Protein AF-0000000087148455 (afdb_homodimer)

pLDDT: mean 87.44, std 13.54, range [40.22, 98.81]

Solvent-accessible surface area (backbone atoms only — not comparable to full-atom values): 15274 Å² total; per-residue (Å²): 131,52,51,27,35,34,32,64,45,88,50,54,78,59,43,54,64,36,52,50,54,49,44,58,58,25,71,76,60,81,12,34,38,34,40,34,27,53,46,55,49,78,76,46,72,79,55,57,75,85,55,43,60,61,50,48,53,50,49,48,53,49,41,51,54,28,48,47,59,56,45,52,55,43,43,72,73,70,41,48,73,44,80,47,78,46,77,36,56,53,40,59,49,52,52,50,46,34,62,76,70,59,39,45,28,37,35,32,62,34,45,32,39,74,42,95,72,60,44,58,46,71,45,52,45,48,40,66,24,63,38,84,41,34,31,34,36,28,53,47,43,67,83,124,132,53,51,28,34,33,32,64,46,88,50,54,80,61,44,54,65,37,53,50,54,49,46,57,58,26,71,77,58,84,15,36,39,34,40,34,28,55,45,55,49,77,75,46,72,80,53,58,76,83,58,42,58,64,51,48,53,51,50,48,51,49,43,50,54,28,49,45,60,54,45,51,56,44,42,71,72,70,40,47,74,45,77,46,80,45,77,35,58,54,39,61,48,53,52,51,46,34,63,76,70,59,39,46,29,37,35,32,61,34,48,33,40,74,41,94,73,60,44,58,45,72,45,53,44,50,38,65,24,63,38,83,40,34,32,33,37,27,53,49,42,66,85,124

InterPro domains:
  IPR006015 Universal stress protein A family [PIRSF006276] (1-140)
  IPR006015 Universal stress protein A family [PR01438] (2-20)
  IPR006015 Universal stress protein A family [PR01438] (100-112)
  IPR006015 Universal stress protein A family [PR01438] (117-139)
  IPR006016 UspA [PF00582] (1-138)
  IPR014729 Rossmann-like alpha/beta/alpha sandwich fold [G3DSA:3.40.50.620] (1-138)

Structure (mmCIF, N/CA/C/O backbone):
data_AF-0000000087148455-model_v1
#
loop_
_entity.id
_entity.type
_entity.pdbx_description
1 polymer 'Universal stress protein'
#
loop_
_atom_site.group_PDB
_atom_site.id
_atom_site.type_symbol
_atom_site.label_atom_id
_atom_site.label_alt_id
_atom_site.label_comp_id
_atom_site.label_asym_id
_atom_site.label_entity_id
_atom_site.label_seq_id
_atom_site.pdbx_PDB_ins_code
_atom_site.Cartn_x
_atom_site.Cartn_y
_atom_site.Cartn_z
_atom_site.occupancy
_atom_site.B_iso_or_equiv
_atom_site.auth_seq_id
_atom_site.auth_comp_id
_atom_site.auth_asym_id
_atom_site.auth_atom_id
_atom_site.pdbx_PDB_model_num
ATOM 1 N N . MET A 1 1 ? -10.883 -4.035 10.102 1 89.94 1 MET A N 1
ATOM 2 C CA . MET A 1 1 ? -9.484 -3.729 10.367 1 89.94 1 MET A CA 1
ATOM 3 C C . MET A 1 1 ? -9.195 -2.248 10.133 1 89.94 1 MET A C 1
ATOM 5 O O . MET A 1 1 ? -8.57 -1.594 10.969 1 89.94 1 MET A O 1
ATOM 9 N N . TYR A 1 2 ? -9.672 -1.499 9.234 1 96.75 2 TYR A N 1
ATOM 10 C CA . TYR A 1 2 ? -9.352 -0.114 8.906 1 96.75 2 TYR A CA 1
ATOM 11 C C . TYR A 1 2 ? -10.414 0.834 9.453 1 96.75 2 TYR A C 1
ATOM 13 O O . TYR A 1 2 ? -11.438 1.064 8.805 1 96.75 2 TYR A O 1
ATOM 21 N N . GLU A 1 3 ? -10.102 1.422 10.625 1 97.75 3 GLU A N 1
ATOM 22 C CA . GLU A 1 3 ? -11.031 2.318 11.297 1 97.75 3 GLU A CA 1
ATOM 23 C C . GLU A 1 3 ? -10.586 3.773 11.18 1 97.75 3 GLU A C 1
ATOM 25 O O . GLU A 1 3 ? -11.406 4.688 11.234 1 97.75 3 GLU A O 1
ATOM 30 N N . ASP A 1 4 ? -9.352 3.939 11.133 1 98.62 4 ASP A N 1
ATOM 31 C CA . ASP A 1 4 ? -8.75 5.258 10.969 1 98.62 4 ASP A CA 1
ATOM 32 C C . ASP A 1 4 ? -7.762 5.273 9.805 1 98.62 4 ASP A C 1
ATOM 34 O O . ASP A 1 4 ? -6.641 4.785 9.93 1 98.62 4 ASP A O 1
ATOM 38 N N . VAL A 1 5 ? -8.148 5.883 8.703 1 98.75 5 VAL A N 1
ATOM 39 C CA . VAL A 1 5 ? -7.391 5.887 7.453 1 98.75 5 VAL A CA 1
ATOM 40 C C . VAL A 1 5 ? -6.75 7.254 7.242 1 98.75 5 VAL A C 1
ATOM 42 O O . VAL A 1 5 ? -7.434 8.281 7.297 1 98.75 5 VAL A O 1
ATOM 45 N N . LEU A 1 6 ? -5.492 7.273 7.02 1 98.81 6 LEU A N 1
ATOM 46 C CA . LEU A 1 6 ? -4.773 8.531 6.816 1 98.81 6 LEU A CA 1
ATOM 47 C C . LEU A 1 6 ? -4.488 8.758 5.34 1 98.81 6 LEU A C 1
ATOM 49 O O . LEU A 1 6 ? -3.99 7.867 4.652 1 98.81 6 LEU A O 1
ATOM 53 N N . VAL A 1 7 ? -4.793 9.914 4.902 1 98 7 VAL A N 1
ATOM 54 C CA . VAL A 1 7 ? -4.477 10.375 3.555 1 98 7 VAL A CA 1
ATOM 55 C C . VAL A 1 7 ? -3.619 11.633 3.625 1 98 7 VAL A C 1
ATOM 57 O O . VAL A 1 7 ? -4.148 12.742 3.75 1 98 7 VAL A O 1
ATOM 60 N N . PRO A 1 8 ? -2.293 11.461 3.557 1 96.94 8 PRO A N 1
ATOM 61 C CA . PRO A 1 8 ? -1.483 12.656 3.316 1 96.94 8 PRO A CA 1
ATOM 62 C C . PRO A 1 8 ? -1.72 13.266 1.934 1 96.94 8 PRO A C 1
ATOM 64 O O . PRO A 1 8 ? -1.824 12.531 0.946 1 96.94 8 PRO A O 1
ATOM 67 N N . THR A 1 9 ? -1.873 14.594 1.883 1 92.94 9 THR A N 1
ATOM 68 C CA . THR A 1 9 ? -2.195 15.234 0.614 1 92.94 9 THR A CA 1
ATOM 69 C C . THR A 1 9 ? -1.356 16.5 0.419 1 92.94 9 THR A C 1
ATOM 71 O O . THR A 1 9 ? -0.952 17.141 1.393 1 92.94 9 THR A O 1
ATOM 74 N N . ASP A 1 10 ? -1.058 16.75 -0.811 1 85.75 10 ASP A N 1
ATOM 75 C CA . ASP A 1 10 ? -0.439 18.031 -1.136 1 85.75 10 ASP A CA 1
ATOM 76 C C . ASP A 1 10 ? -1.453 18.984 -1.761 1 85.75 10 ASP A C 1
ATOM 78 O O . ASP A 1 10 ? -1.095 20.078 -2.197 1 85.75 10 ASP A O 1
ATOM 82 N N . GLY A 1 11 ? -2.729 18.516 -1.821 1 80.12 11 GLY A N 1
ATOM 83 C CA . GLY A 1 11 ? -3.801 19.359 -2.32 1 80.12 11 GLY A CA 1
ATOM 84 C C . GLY A 1 11 ? -3.891 19.391 -3.834 1 80.12 11 GLY A C 1
ATOM 85 O O . GLY A 1 11 ? -4.781 20.016 -4.398 1 80.12 11 GLY A O 1
ATOM 86 N N . SER A 1 12 ? -2.961 18.703 -4.57 1 82.25 12 SER A N 1
ATOM 87 C CA . SER A 1 12 ? -2.971 18.703 -6.027 1 82.25 12 SER A CA 1
ATOM 88 C C . SER A 1 12 ? -4.105 17.844 -6.578 1 82.25 12 SER A C 1
ATOM 90 O O . SER A 1 12 ? -4.648 17 -5.867 1 82.25 12 SER A O 1
ATOM 92 N N . GLU A 1 13 ? -4.496 18.078 -7.816 1 80.5 13 GLU A N 1
ATOM 93 C CA . GLU A 1 13 ? -5.539 17.328 -8.508 1 80.5 13 GLU A CA 1
ATOM 94 C C . GLU A 1 13 ? -5.133 15.867 -8.703 1 80.5 13 GLU A C 1
ATOM 96 O O . GLU A 1 13 ? -5.988 14.992 -8.875 1 80.5 13 GLU A O 1
ATOM 101 N N . SER A 1 14 ? -3.896 15.602 -8.672 1 85.12 14 SER A N 1
ATOM 102 C CA . SER A 1 14 ? -3.418 14.242 -8.867 1 85.12 14 SER A CA 1
ATOM 103 C C . SER A 1 14 ? -3.85 13.336 -7.715 1 85.12 14 SER A C 1
ATOM 105 O O . SER A 1 14 ? -3.777 12.109 -7.82 1 85.12 14 SER A O 1
ATOM 107 N N . MET A 1 15 ? -4.441 13.977 -6.719 1 89.56 15 MET A N 1
ATOM 108 C CA . MET A 1 15 ? -4.773 13.227 -5.512 1 89.56 15 MET A CA 1
ATOM 109 C C . MET A 1 15 ? -6.137 12.555 -5.648 1 89.56 15 MET A C 1
ATOM 111 O O . MET A 1 15 ? -6.527 11.758 -4.789 1 89.56 15 MET A O 1
ATOM 115 N N . ASP A 1 16 ? -6.902 12.773 -6.676 1 91.56 16 ASP A N 1
ATOM 116 C CA . ASP A 1 16 ? -8.258 12.25 -6.82 1 91.56 16 ASP A CA 1
ATOM 117 C C . ASP A 1 16 ? -8.273 10.734 -6.691 1 91.56 16 ASP A C 1
ATOM 119 O O . ASP A 1 16 ? -9.109 10.172 -5.984 1 91.56 16 ASP A O 1
ATOM 123 N N . ALA A 1 17 ? -7.344 10.109 -7.367 1 94.12 17 ALA A N 1
ATOM 124 C CA . ALA A 1 17 ? -7.293 8.648 -7.316 1 94.12 17 ALA A CA 1
ATOM 125 C C . ALA A 1 17 ? -7.027 8.164 -5.895 1 94.12 17 ALA A C 1
ATOM 127 O O . ALA A 1 17 ? -7.617 7.18 -5.449 1 94.12 17 ALA A O 1
ATOM 128 N N . VAL A 1 18 ? -6.133 8.852 -5.164 1 96.25 18 VAL A N 1
ATOM 129 C CA . VAL A 1 18 ? -5.793 8.484 -3.791 1 96.25 18 VAL A CA 1
ATOM 130 C C . VAL A 1 18 ? -7.031 8.602 -2.904 1 96.25 18 VAL A C 1
ATOM 132 O O . VAL A 1 18 ? -7.34 7.684 -2.141 1 96.25 18 VAL A O 1
ATOM 135 N N . VAL A 1 19 ? -7.742 9.68 -3.088 1 95.62 19 VAL A N 1
ATOM 136 C CA . VAL A 1 19 ? -8.938 9.938 -2.295 1 95.62 19 VAL A CA 1
ATOM 137 C C . VAL A 1 19 ? -10.008 8.898 -2.615 1 95.62 19 VAL A C 1
ATOM 139 O O . VAL A 1 19 ? -10.703 8.422 -1.718 1 95.62 19 VAL A O 1
ATOM 142 N N . GLU A 1 20 ? -10.148 8.547 -3.836 1 95.81 20 GLU A N 1
ATOM 143 C CA . GLU A 1 20 ? -11.117 7.531 -4.246 1 95.81 20 GLU A CA 1
ATOM 144 C C . GLU A 1 20 ? -10.82 6.191 -3.578 1 95.81 20 GLU A C 1
ATOM 146 O O . GLU A 1 20 ? -11.734 5.523 -3.088 1 95.81 20 GLU A O 1
ATOM 151 N N . HIS A 1 21 ? -9.586 5.762 -3.564 1 97 21 HIS A N 1
ATOM 152 C CA . HIS A 1 21 ? -9.211 4.504 -2.932 1 97 21 HIS A CA 1
ATOM 153 C C . HIS A 1 21 ? -9.453 4.555 -1.426 1 97 21 HIS A C 1
ATOM 155 O O . HIS A 1 21 ? -9.969 3.598 -0.842 1 97 21 HIS A O 1
ATOM 161 N N . ALA A 1 22 ? -9.047 5.676 -0.775 1 97.25 22 ALA A N 1
ATOM 162 C CA . ALA A 1 22 ? -9.281 5.836 0.657 1 97.25 22 ALA A CA 1
ATOM 163 C C . ALA A 1 22 ? -10.773 5.781 0.975 1 97.25 22 ALA A C 1
ATOM 165 O O . ALA A 1 22 ? -11.188 5.109 1.923 1 97.25 22 ALA A O 1
ATOM 166 N N . ALA A 1 23 ? -11.57 6.414 0.131 1 96.44 23 ALA A N 1
ATOM 167 C CA . ALA A 1 23 ? -13.016 6.449 0.326 1 96.44 23 ALA A CA 1
ATOM 168 C C . ALA A 1 23 ? -13.625 5.055 0.18 1 96.44 23 ALA A C 1
ATOM 170 O O . ALA A 1 23 ? -14.484 4.66 0.965 1 96.44 23 ALA A O 1
ATOM 171 N N . ASP A 1 24 ? -13.227 4.402 -0.809 1 95.75 24 ASP A N 1
ATOM 172 C CA . ASP A 1 24 ? -13.742 3.061 -1.058 1 95.75 24 ASP A CA 1
ATOM 173 C C . ASP A 1 24 ? -13.5 2.15 0.146 1 95.75 24 ASP A C 1
ATOM 175 O O . ASP A 1 24 ? -14.406 1.436 0.578 1 95.75 24 ASP A O 1
ATOM 179 N N . ILE A 1 25 ? -12.281 2.205 0.694 1 95.94 25 ILE A N 1
ATOM 180 C CA . ILE A 1 25 ? -11.922 1.366 1.834 1 95.94 25 ILE A CA 1
ATOM 181 C C . ILE A 1 25 ? -12.711 1.811 3.066 1 95.94 25 ILE A C 1
ATOM 183 O O . ILE A 1 25 ? -13.273 0.98 3.781 1 95.94 25 ILE A O 1
ATOM 187 N N . ALA A 1 26 ? -12.836 3.084 3.264 1 96.12 26 ALA A N 1
ATOM 188 C CA . ALA A 1 26 ? -13.469 3.639 4.457 1 96.12 26 ALA A CA 1
ATOM 189 C C . ALA A 1 26 ? -14.977 3.41 4.43 1 96.12 26 ALA A C 1
ATOM 191 O O . ALA A 1 26 ? -15.594 3.154 5.469 1 96.12 26 ALA A O 1
ATOM 192 N N . ALA A 1 27 ? -15.562 3.492 3.277 1 93.19 27 ALA A N 1
ATOM 193 C CA . ALA A 1 27 ? -17.016 3.418 3.139 1 93.19 27 ALA A CA 1
ATOM 194 C C . ALA A 1 27 ? -17.531 2.029 3.506 1 93.19 27 ALA A C 1
ATOM 196 O O . ALA A 1 27 ? -18.703 1.869 3.861 1 93.19 27 ALA A O 1
ATOM 197 N N . ARG A 1 28 ? -16.719 1.049 3.498 1 89.69 28 ARG A N 1
ATOM 198 C CA . ARG A 1 28 ? -17.141 -0.322 3.756 1 89.69 28 ARG A CA 1
ATOM 199 C C . ARG A 1 28 ? -16.984 -0.676 5.23 1 89.69 28 ARG A C 1
ATOM 201 O O . ARG A 1 28 ? -17.266 -1.807 5.637 1 89.69 28 ARG A O 1
ATOM 208 N N . ARG A 1 29 ? -16.5 0.165 6.262 1 87.25 29 ARG A N 1
ATOM 209 C CA . ARG A 1 29 ? -16.188 -0.094 7.66 1 87.25 29 ARG A CA 1
ATOM 210 C C . ARG A 1 29 ? -16.734 1.005 8.562 1 87.25 29 ARG A C 1
ATOM 212 O O . ARG A 1 29 ? -16.75 0.868 9.789 1 87.25 29 ARG A O 1
ATOM 219 N N . ASP A 1 30 ? -17.375 2.104 8.203 1 88.12 30 ASP A N 1
ATOM 220 C CA . ASP A 1 30 ? -17.672 3.32 8.953 1 88.12 30 ASP A CA 1
ATOM 221 C C . ASP A 1 30 ? -16.391 3.939 9.508 1 88.12 30 ASP A C 1
ATOM 223 O O . ASP A 1 30 ? -16.312 4.27 10.688 1 88.12 30 ASP A O 1
ATOM 227 N N . ALA A 1 31 ? -15.383 3.955 8.812 1 96.62 31 ALA A N 1
ATOM 228 C CA . ALA A 1 31 ? -14.047 4.43 9.172 1 96.62 31 ALA A CA 1
ATOM 229 C C . ALA A 1 31 ? -13.969 5.953 9.117 1 96.62 31 ALA A C 1
ATOM 231 O O . ALA A 1 31 ? -14.773 6.594 8.438 1 96.62 31 ALA A O 1
ATOM 232 N N . THR A 1 32 ? -13.102 6.492 9.891 1 98.31 32 THR A N 1
ATOM 233 C CA . THR A 1 32 ? -12.742 7.906 9.805 1 98.31 32 THR A CA 1
ATOM 234 C C . THR A 1 32 ? -11.555 8.109 8.875 1 98.31 32 THR A C 1
ATOM 236 O O . THR A 1 32 ? -10.555 7.383 8.969 1 98.31 32 THR A O 1
ATOM 239 N N . VAL A 1 33 ? -11.703 9.023 7.965 1 98.44 33 VAL A N 1
ATOM 240 C CA . VAL A 1 33 ? -10.594 9.391 7.098 1 98.44 33 VAL A CA 1
ATOM 241 C C . VAL A 1 33 ? -9.906 10.648 7.637 1 98.44 33 VAL A C 1
ATOM 243 O O . VAL A 1 33 ? -10.562 11.672 7.848 1 98.44 33 VAL A O 1
ATOM 246 N N . HIS A 1 34 ? -8.641 10.539 7.93 1 98.56 34 HIS A N 1
ATOM 247 C CA . HIS A 1 34 ? -7.805 11.664 8.32 1 98.56 34 HIS A CA 1
ATOM 248 C C . HIS A 1 34 ? -7.07 12.25 7.117 1 98.56 34 HIS A C 1
ATOM 250 O O . HIS A 1 34 ? -6.32 11.547 6.441 1 98.56 34 HIS A O 1
ATOM 256 N N . VAL A 1 35 ? -7.34 13.508 6.844 1 97.75 35 VAL A N 1
ATOM 257 C CA . VAL A 1 35 ? -6.656 14.219 5.77 1 97.75 35 VAL A CA 1
ATOM 258 C C . VAL A 1 35 ? -5.562 15.102 6.352 1 97.75 35 VAL A C 1
ATOM 260 O O . VAL A 1 35 ? -5.84 16 7.152 1 97.75 35 VAL A O 1
ATOM 263 N N . LEU A 1 36 ? -4.332 14.82 5.945 1 97.38 36 LEU A N 1
ATOM 264 C CA . LEU A 1 36 ? -3.189 15.508 6.527 1 97.38 36 LEU A CA 1
ATOM 265 C C . LEU A 1 36 ? -2.443 16.312 5.469 1 97.38 36 LEU A C 1
ATOM 267 O O . LEU A 1 36 ? -2.107 15.789 4.406 1 97.38 36 LEU A O 1
ATOM 271 N N . TYR A 1 37 ? -2.277 17.578 5.707 1 96 37 TYR A N 1
ATOM 272 C CA . TYR A 1 37 ? -1.411 18.453 4.922 1 96 37 TYR A CA 1
ATOM 273 C C . TYR A 1 37 ? -0.204 18.906 5.742 1 96 37 TYR A C 1
ATOM 275 O O . TYR A 1 37 ? -0.352 19.359 6.871 1 96 37 TYR A O 1
ATOM 283 N N . VAL A 1 38 ? 0.995 18.719 5.18 1 95.31 38 VAL A N 1
ATOM 284 C CA . VAL A 1 38 ? 2.219 19.094 5.879 1 95.31 38 VAL A CA 1
ATOM 285 C C . VAL A 1 38 ? 2.891 20.25 5.16 1 95.31 38 VAL A C 1
ATOM 287 O O . VAL A 1 38 ? 3.205 20.156 3.971 1 95.31 38 VAL A O 1
ATOM 290 N N . ILE A 1 39 ? 3.004 21.344 5.816 1 91.88 39 ILE A N 1
ATOM 291 C CA . ILE A 1 39 ? 3.807 22.469 5.336 1 91.88 39 ILE A CA 1
ATOM 292 C C . ILE A 1 39 ? 5.289 22.109 5.438 1 91.88 39 ILE A C 1
ATOM 294 O O . ILE A 1 39 ? 5.832 22 6.535 1 91.88 39 ILE A O 1
ATOM 298 N N . ASP A 1 40 ? 5.875 21.938 4.234 1 87.19 40 ASP A N 1
ATOM 299 C CA . ASP A 1 40 ? 7.277 21.531 4.172 1 87.19 40 ASP A CA 1
ATOM 300 C C . ASP A 1 40 ? 8.195 22.688 4.574 1 87.19 40 ASP A C 1
ATOM 302 O O . ASP A 1 40 ? 8.398 23.625 3.797 1 87.19 40 ASP A O 1
ATOM 306 N N . ASP A 1 41 ? 8.688 22.703 5.812 1 76.19 41 ASP A N 1
ATOM 307 C CA . ASP A 1 41 ? 9.461 23.828 6.332 1 76.19 41 ASP A CA 1
ATOM 308 C C . ASP A 1 41 ? 10.875 23.828 5.77 1 76.19 41 ASP A C 1
ATOM 310 O O . ASP A 1 41 ? 11.633 24.797 5.961 1 76.19 41 ASP A O 1
ATOM 314 N N . ARG A 1 42 ? 11.258 22.766 5.078 1 74.06 42 ARG A N 1
ATOM 315 C CA . ARG A 1 42 ? 12.562 22.797 4.426 1 74.06 42 ARG A CA 1
ATOM 316 C C . ARG A 1 42 ? 12.609 23.891 3.363 1 74.06 42 ARG A C 1
ATOM 318 O O . ARG A 1 42 ? 13.695 24.359 3.002 1 74.06 42 ARG A O 1
ATOM 325 N N . SER A 1 43 ? 11.422 24.156 2.971 1 63.09 43 SER A N 1
ATOM 326 C CA . SER A 1 43 ? 11.312 25.172 1.926 1 63.09 43 SER A CA 1
ATOM 327 C C . SER A 1 43 ? 11.594 26.562 2.473 1 63.09 43 SER A C 1
ATOM 329 O O . SER A 1 43 ? 11.836 27.5 1.708 1 63.09 43 SER A O 1
ATOM 331 N N . PHE A 1 44 ? 11.633 26.719 3.816 1 64 44 PHE A N 1
ATOM 332 C CA . PHE A 1 44 ? 11.742 28.047 4.43 1 64 44 PHE A CA 1
ATOM 333 C C . PHE A 1 44 ? 13.172 28.312 4.883 1 64 44 PHE A C 1
ATOM 335 O O . PHE A 1 44 ? 13.477 29.406 5.367 1 64 44 PHE A O 1
ATOM 342 N N . LEU A 1 45 ? 13.922 27.25 4.832 1 61.69 45 LEU A N 1
ATOM 343 C CA . LEU A 1 45 ? 15.219 27.359 5.492 1 61.69 45 LEU A CA 1
ATOM 344 C C . LEU A 1 45 ? 16 28.547 4.953 1 61.69 45 LEU A C 1
ATOM 346 O O . LEU A 1 45 ? 16.828 29.125 5.668 1 61.69 45 LEU A O 1
ATOM 350 N N . THR A 1 46 ? 15.602 28.906 3.736 1 62.72 46 THR A N 1
ATOM 351 C CA . THR A 1 46 ? 16.453 29.969 3.193 1 62.72 46 THR A CA 1
ATOM 352 C C . THR A 1 46 ? 15.789 31.328 3.338 1 62.72 46 THR A C 1
ATOM 354 O O . THR A 1 46 ? 16.359 32.344 2.943 1 62.72 46 THR A O 1
ATOM 357 N N . LEU A 1 47 ? 14.648 31.312 3.854 1 62.56 47 LEU A N 1
ATOM 358 C CA . LEU A 1 47 ? 13.969 32.625 3.859 1 62.56 47 LEU A CA 1
ATOM 359 C C . LEU A 1 47 ? 14.359 33.438 5.086 1 62.56 47 LEU A C 1
ATOM 361 O O . LEU A 1 47 ? 14.68 32.875 6.137 1 62.56 47 LEU A O 1
ATOM 365 N N . GLN A 1 48 ? 14.586 34.719 4.906 1 63.19 48 GLN A N 1
ATOM 366 C CA . GLN A 1 48 ? 14.844 35.656 6.008 1 63.19 48 GLN A CA 1
ATOM 367 C C . GLN A 1 48 ? 13.688 35.656 7 1 63.19 48 GLN A C 1
ATOM 369 O O . GLN A 1 48 ? 12.539 35.406 6.625 1 63.19 48 GLN A O 1
ATOM 374 N N . ASP A 1 49 ? 13.906 35.875 8.359 1 60.5 49 ASP A N 1
ATOM 375 C CA . ASP A 1 49 ? 13 35.75 9.492 1 60.5 49 ASP A CA 1
ATOM 376 C C . ASP A 1 49 ? 11.703 36.5 9.242 1 60.5 49 ASP A C 1
ATOM 378 O O . ASP A 1 49 ? 10.609 36 9.539 1 60.5 49 ASP A O 1
ATOM 382 N N . GLY A 1 50 ? 11.758 37.75 8.852 1 60.34 50 GLY A N 1
ATOM 383 C CA . GLY A 1 50 ? 10.594 38.625 8.695 1 60.34 50 GLY A CA 1
ATOM 384 C C . GLY A 1 50 ? 9.609 38.125 7.656 1 60.34 50 GLY A C 1
ATOM 385 O O . GLY A 1 50 ? 8.438 38.469 7.688 1 60.34 50 GLY A O 1
ATOM 386 N N . MET A 1 51 ? 10.086 37.406 6.684 1 62.44 51 MET A N 1
ATOM 387 C CA . MET A 1 51 ? 9.266 36.938 5.562 1 62.44 51 MET A CA 1
ATOM 388 C C . MET A 1 51 ? 8.703 35.562 5.832 1 62.44 51 MET A C 1
ATOM 390 O O . MET A 1 51 ? 7.75 35.125 5.176 1 62.44 51 MET A O 1
ATOM 394 N N . LYS A 1 52 ? 9.133 35.188 7.027 1 67.81 52 LYS A N 1
ATOM 395 C CA . LYS A 1 52 ? 8.812 33.781 7.328 1 67.81 52 LYS A CA 1
ATOM 396 C C . LYS A 1 52 ? 7.359 33.656 7.777 1 67.81 52 LYS A C 1
ATOM 398 O O . LYS A 1 52 ? 6.664 32.719 7.359 1 67.81 52 LYS A O 1
ATOM 403 N N . SER A 1 53 ? 6.934 34.688 8.562 1 71 53 SER A N 1
ATOM 404 C CA . SER A 1 53 ? 5.582 34.562 9.102 1 71 53 SER A CA 1
ATOM 405 C C . SER A 1 53 ? 4.539 34.688 7.992 1 71 53 SER A C 1
ATOM 407 O O . SER A 1 53 ? 3.582 33.906 7.953 1 71 53 SER A O 1
ATOM 409 N N . ASP A 1 54 ? 4.762 35.656 7.082 1 76.62 54 ASP A N 1
ATOM 410 C CA . ASP A 1 54 ? 3.814 35.844 5.992 1 76.62 54 ASP A CA 1
ATOM 411 C C . ASP A 1 54 ? 3.768 34.656 5.066 1 76.62 54 ASP A C 1
ATOM 413 O O . ASP A 1 54 ? 2.689 34.219 4.633 1 76.62 54 ASP A O 1
ATOM 417 N N . VAL A 1 55 ? 4.859 34.094 4.891 1 78.69 55 VAL A N 1
ATOM 418 C CA . VAL A 1 55 ? 4.957 32.938 3.996 1 78.69 55 VAL A CA 1
ATOM 419 C C . VAL A 1 55 ? 4.289 31.734 4.641 1 78.69 55 VAL A C 1
ATOM 421 O O . VAL A 1 55 ? 3.561 30.984 3.975 1 78.69 55 VAL A O 1
ATOM 424 N N . GLU A 1 56 ? 4.449 31.641 5.902 1 81.25 56 GLU A N 1
ATOM 425 C CA . GLU A 1 56 ? 3.83 30.531 6.621 1 81.25 56 GLU A CA 1
ATOM 426 C C . GLU A 1 56 ? 2.307 30.625 6.582 1 81.25 56 GLU A C 1
ATOM 428 O O . GLU A 1 56 ? 1.619 29.609 6.414 1 81.25 56 GLU A O 1
ATOM 433 N N . ASP A 1 57 ? 1.855 31.812 6.805 1 84.88 57 ASP A N 1
ATOM 434 C CA . ASP A 1 57 ? 0.412 32.031 6.766 1 84.88 57 ASP A CA 1
ATOM 435 C C . ASP A 1 57 ? -0.159 31.688 5.391 1 84.88 57 ASP A C 1
ATOM 437 O O . ASP A 1 57 ? -1.252 31.125 5.289 1 84.88 57 ASP A O 1
ATOM 441 N N . GLU A 1 58 ? 0.587 32.031 4.453 1 84.31 58 GLU A N 1
ATOM 442 C CA . GLU A 1 58 ? 0.156 31.734 3.09 1 84.31 58 GLU A CA 1
ATOM 443 C C . GLU A 1 58 ? 0.137 30.234 2.822 1 84.31 58 GLU A C 1
ATOM 445 O O . GLU A 1 58 ? -0.797 29.719 2.203 1 84.31 58 GLU A O 1
ATOM 450 N N . LEU A 1 59 ? 1.083 29.625 3.328 1 83.69 59 LEU A N 1
ATOM 451 C CA . LEU A 1 59 ? 1.166 28.172 3.125 1 83.69 59 LEU A CA 1
ATOM 452 C C . LEU A 1 59 ? 0.071 27.453 3.902 1 83.69 59 LEU A C 1
ATOM 454 O O . LEU A 1 59 ? -0.497 26.469 3.416 1 83.69 59 LEU A O 1
ATOM 458 N N . ARG A 1 60 ? -0.207 27.969 5.004 1 87.5 60 ARG A N 1
ATOM 459 C CA . ARG A 1 60 ? -1.301 27.406 5.785 1 87.5 60 ARG A CA 1
ATOM 460 C C . ARG A 1 60 ? -2.635 27.578 5.07 1 87.5 60 ARG A C 1
ATOM 462 O O . ARG A 1 60 ? -3.461 26.672 5.047 1 87.5 60 ARG A O 1
ATOM 469 N N . ALA A 1 61 ? -2.805 28.734 4.543 1 88.69 61 ALA A N 1
ATOM 470 C CA . ALA A 1 61 ? -4.031 28.984 3.791 1 88.69 61 ALA A CA 1
ATOM 471 C C . ALA A 1 61 ? -4.137 28.047 2.59 1 88.69 61 ALA A C 1
ATOM 473 O O . ALA A 1 61 ? -5.223 27.547 2.275 1 88.69 61 ALA A O 1
ATOM 474 N N . GLU A 1 62 ? -3.053 27.812 1.976 1 83.62 62 GLU A N 1
ATOM 475 C CA . GLU A 1 62 ? -3.012 26.859 0.871 1 83.62 62 GLU A CA 1
ATOM 476 C C . GLU A 1 62 ? -3.379 25.453 1.339 1 83.62 62 GLU A C 1
ATOM 478 O O . GLU A 1 62 ? -4.133 24.75 0.667 1 83.62 62 GLU A O 1
ATOM 483 N N . GLY A 1 63 ? -2.803 25.109 2.449 1 87.62 63 GLY A N 1
ATOM 484 C CA . GLY A 1 63 ? -3.125 23.812 3.027 1 87.62 63 GLY A CA 1
ATOM 485 C C . GLY A 1 63 ? -4.594 23.656 3.373 1 87.62 63 GLY A C 1
ATOM 486 O O . GLY A 1 63 ? -5.191 22.609 3.135 1 87.62 63 GLY A O 1
ATOM 487 N N . GLU A 1 64 ? -5.18 24.734 3.873 1 90.69 64 GLU A N 1
ATOM 488 C CA . GLU A 1 64 ? -6.602 24.734 4.207 1 90.69 64 GLU A CA 1
ATOM 489 C C . GLU A 1 64 ? -7.461 24.547 2.963 1 90.69 64 GLU A C 1
ATOM 491 O O . GLU A 1 64 ? -8.422 23.781 2.975 1 90.69 64 GLU A O 1
ATOM 496 N N . THR A 1 65 ? -7.066 25.219 1.979 1 87.69 65 THR A N 1
ATOM 497 C CA . THR A 1 65 ? -7.809 25.094 0.727 1 87.69 65 THR A CA 1
ATOM 498 C C . THR A 1 65 ? -7.688 23.688 0.164 1 87.69 65 THR A C 1
ATOM 500 O O . THR A 1 65 ? -8.688 23.094 -0.245 1 87.69 65 THR A O 1
ATOM 503 N N . ALA A 1 66 ? -6.488 23.172 0.175 1 84.06 66 ALA A N 1
ATOM 504 C CA . ALA A 1 66 ? -6.219 21.828 -0.336 1 84.06 66 ALA A CA 1
ATOM 505 C C . ALA A 1 66 ? -7.008 20.781 0.44 1 84.06 66 ALA A C 1
ATOM 507 O O . ALA A 1 66 ? -7.617 19.891 -0.155 1 84.06 66 ALA A O 1
ATOM 508 N N . THR A 1 67 ? -7.055 20.875 1.729 1 91 67 THR A N 1
ATOM 509 C CA . THR A 1 67 ? -7.711 19.859 2.557 1 91 67 THR A CA 1
ATOM 510 C C . THR A 1 67 ? -9.227 20 2.48 1 91 67 THR A C 1
ATOM 512 O O . THR A 1 67 ? -9.953 19.016 2.574 1 91 67 THR A O 1
ATOM 515 N N . THR A 1 68 ? -9.703 21.203 2.275 1 89.75 68 THR A N 1
ATOM 516 C CA . THR A 1 68 ? -11.148 21.422 2.225 1 89.75 68 THR A CA 1
ATOM 517 C C . THR A 1 68 ? -11.758 20.719 1.013 1 89.75 68 THR A C 1
ATOM 519 O O . THR A 1 68 ? -12.82 20.109 1.119 1 89.75 68 THR A O 1
ATOM 522 N N . SER A 1 69 ? -11.156 20.797 -0.106 1 85.25 69 SER A N 1
ATOM 523 C CA . SER A 1 69 ? -11.664 20.141 -1.312 1 85.25 69 SER A CA 1
ATOM 524 C C . SER A 1 69 ? -11.773 18.641 -1.122 1 85.25 69 SER A C 1
ATOM 526 O O . SER A 1 69 ? -12.797 18.031 -1.467 1 85.25 69 SER A O 1
ATOM 528 N N . VAL A 1 70 ? -10.812 18.047 -0.522 1 88.75 70 VAL A N 1
ATOM 529 C CA . VAL A 1 70 ? -10.773 16.609 -0.269 1 88.75 70 VAL A CA 1
ATOM 530 C C . VAL A 1 70 ? -11.828 16.234 0.776 1 88.75 70 VAL A C 1
ATOM 532 O O . VAL A 1 70 ? -12.578 15.281 0.599 1 88.75 70 VAL A O 1
ATOM 535 N N . THR A 1 71 ? -11.898 17.031 1.77 1 92.81 71 THR A N 1
ATOM 536 C CA . THR A 1 71 ? -12.828 16.797 2.869 1 92.81 71 THR A CA 1
ATOM 537 C C . THR A 1 71 ? -14.273 16.875 2.385 1 92.81 71 THR A C 1
ATOM 539 O O . THR A 1 71 ? -15.094 16.016 2.719 1 92.81 71 THR A O 1
ATOM 542 N N . ASP A 1 72 ? -14.523 17.859 1.592 1 91.56 72 ASP A N 1
ATOM 543 C CA . ASP A 1 72 ? -15.875 18.031 1.081 1 91.56 72 ASP A CA 1
ATOM 544 C C . ASP A 1 72 ? -16.312 16.812 0.273 1 91.56 72 ASP A C 1
ATOM 546 O O . ASP A 1 72 ? -17.453 16.344 0.417 1 91.56 72 ASP A O 1
ATOM 550 N N . ARG A 1 73 ? -15.484 16.344 -0.514 1 89.06 73 ARG A N 1
ATOM 551 C CA . ARG A 1 73 ? -15.789 15.188 -1.34 1 89.06 73 ARG A CA 1
ATOM 552 C C . ARG A 1 73 ? -16.078 13.961 -0.477 1 89.06 73 ARG A C 1
ATOM 554 O O . ARG A 1 73 ? -17.062 13.25 -0.701 1 89.06 73 ARG A O 1
ATOM 561 N N . LEU A 1 74 ? -15.273 13.727 0.529 1 94.94 74 LEU A N 1
ATOM 562 C CA . LEU A 1 74 ? -15.398 12.57 1.408 1 94.94 74 LEU A CA 1
ATOM 563 C C . LEU A 1 74 ? -16.656 12.664 2.258 1 94.94 74 LEU A C 1
ATOM 565 O O . LEU A 1 74 ? -17.359 11.672 2.443 1 94.94 74 LEU A O 1
ATOM 569 N N . GLU A 1 75 ? -16.938 13.844 2.695 1 94.81 75 GLU A N 1
ATOM 570 C CA . GLU A 1 75 ? -18.125 14.039 3.523 1 94.81 75 GLU A CA 1
ATOM 571 C C . GLU A 1 75 ? -19.391 13.883 2.703 1 94.81 75 GLU A C 1
ATOM 573 O O . GLU A 1 75 ? -20.406 13.383 3.205 1 94.81 75 GLU A O 1
ATOM 578 N N . ARG A 1 76 ? -19.281 14.312 1.503 1 91.88 76 ARG A N 1
ATOM 579 C CA . ARG A 1 76 ? -20.422 14.133 0.618 1 91.88 76 ARG A CA 1
ATOM 580 C C . ARG A 1 76 ? -20.734 12.656 0.412 1 91.88 76 ARG A C 1
ATOM 582 O O . ARG A 1 76 ? -21.891 12.273 0.232 1 91.88 76 ARG A O 1
ATOM 589 N N . ASP A 1 77 ? -19.766 11.891 0.55 1 89.56 77 ASP A N 1
ATOM 590 C CA . ASP A 1 77 ? -19.938 10.445 0.414 1 89.56 77 ASP A CA 1
ATOM 591 C C . ASP A 1 77 ? -20.359 9.812 1.738 1 89.56 77 ASP A C 1
ATOM 593 O O . ASP A 1 77 ? -20.438 8.586 1.851 1 89.56 77 ASP A O 1
ATOM 597 N N . GLY A 1 78 ? -20.531 10.633 2.787 1 93.88 78 GLY A N 1
AT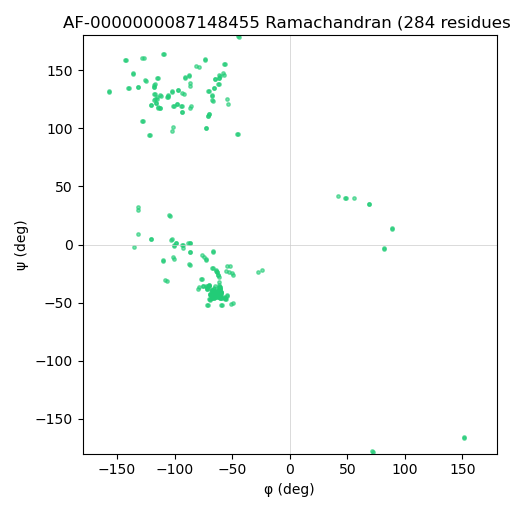OM 598 C CA . GLY A 1 78 ? -21.031 10.156 4.062 1 93.88 78 GLY A CA 1
ATOM 599 C C . GLY A 1 78 ? -19.938 9.68 5.004 1 93.88 78 GLY A C 1
ATOM 600 O O . GLY A 1 78 ? -20.219 8.984 5.984 1 93.88 78 GLY A O 1
ATOM 601 N N . LEU A 1 79 ? -18.734 10.016 4.672 1 96.44 79 LEU A N 1
ATOM 602 C CA . LEU A 1 79 ? -17.625 9.539 5.492 1 96.44 79 LEU A CA 1
ATOM 603 C C . LEU A 1 79 ? -17.297 10.539 6.59 1 96.44 79 LEU A C 1
ATOM 605 O O . LEU A 1 79 ? -17.438 11.75 6.398 1 96.44 79 LEU A O 1
ATOM 609 N N . ALA A 1 80 ? -16.922 10.031 7.746 1 97.56 80 ALA A N 1
ATOM 610 C CA . ALA A 1 80 ? -16.312 10.867 8.781 1 97.56 80 ALA A CA 1
ATOM 611 C C . ALA A 1 80 ? -14.906 11.297 8.391 1 97.56 80 ALA A C 1
ATOM 613 O O . ALA A 1 80 ? -14.102 10.484 7.938 1 97.56 80 ALA A O 1
ATOM 614 N N . VAL A 1 81 ? -14.703 12.641 8.57 1 98.06 81 VAL A N 1
ATOM 615 C CA . VAL A 1 81 ? -13.414 13.164 8.133 1 98.06 81 VAL A CA 1
ATOM 616 C C . VAL A 1 81 ? -12.812 14.039 9.234 1 98.06 81 VAL A C 1
ATOM 618 O O . VAL A 1 81 ? -13.516 14.82 9.867 1 98.06 81 VAL A O 1
ATOM 621 N N . ARG A 1 82 ? -11.547 13.844 9.461 1 97.69 82 ARG A N 1
ATOM 622 C CA . ARG A 1 82 ? -10.711 14.742 10.258 1 97.69 82 ARG A CA 1
ATOM 623 C C . ARG A 1 82 ? -9.586 15.336 9.422 1 97.69 82 ARG A C 1
ATOM 625 O O . ARG A 1 82 ? -8.969 14.641 8.609 1 97.69 82 ARG A O 1
ATOM 632 N N . THR A 1 83 ? -9.406 16.641 9.617 1 96.88 83 THR A N 1
ATOM 633 C CA . THR A 1 83 ? -8.352 17.312 8.875 1 96.88 83 THR A CA 1
ATOM 634 C C . THR A 1 83 ? -7.266 17.812 9.82 1 96.88 83 THR A C 1
ATOM 636 O O . THR A 1 83 ? -7.555 18.203 10.961 1 96.88 83 THR A O 1
ATOM 639 N N . GLU A 1 84 ? -6.074 17.734 9.383 1 96.5 84 GLU A N 1
ATOM 640 C CA . GLU A 1 84 ? -4.922 18.219 10.141 1 96.5 84 GLU A CA 1
ATOM 641 C C . GLU A 1 84 ? -3.912 18.906 9.227 1 96.5 84 GLU A C 1
ATOM 643 O O . GLU A 1 84 ? -3.643 18.438 8.117 1 96.5 84 GLU A O 1
ATOM 648 N N . ILE A 1 85 ? -3.42 20.062 9.672 1 95.12 85 ILE A N 1
ATOM 649 C CA . ILE A 1 85 ? -2.303 20.75 9.031 1 95.12 85 ILE A CA 1
ATOM 650 C C . ILE A 1 85 ? -1.111 20.797 9.984 1 95.12 85 ILE A C 1
ATOM 652 O O . ILE A 1 85 ? -1.238 21.25 11.125 1 95.12 85 ILE A O 1
ATOM 656 N N . ARG A 1 86 ? -0.019 20.344 9.508 1 95.25 86 ARG A N 1
ATOM 657 C CA . ARG A 1 86 ? 1.202 20.328 10.305 1 95.25 86 ARG A CA 1
ATOM 658 C C . ARG A 1 86 ? 2.355 20.984 9.555 1 95.25 86 ARG A C 1
ATOM 660 O O . ARG A 1 86 ? 2.26 21.234 8.352 1 95.25 86 ARG A O 1
ATOM 667 N N . LYS A 1 87 ? 3.35 21.375 10.359 1 93.31 87 LYS A N 1
ATOM 668 C CA . LYS A 1 87 ? 4.59 21.922 9.812 1 93.31 87 LYS A CA 1
ATOM 669 C C . LYS A 1 87 ? 5.781 21.047 10.164 1 93.31 87 LYS A C 1
ATOM 671 O O . LYS A 1 87 ? 5.934 20.609 11.305 1 93.31 87 LYS A O 1
ATOM 676 N N . GLY A 1 88 ? 6.609 20.688 9.148 1 94.06 88 GLY A N 1
ATOM 677 C CA . GLY A 1 88 ? 7.781 19.859 9.352 1 94.06 88 GLY A CA 1
ATOM 678 C C . GLY A 1 88 ? 8.148 19.031 8.133 1 94.06 88 GLY A C 1
ATOM 679 O O . GLY A 1 88 ? 7.781 19.375 7.008 1 94.06 88 GLY A O 1
ATOM 680 N N . ASN A 1 89 ? 9 18.047 8.32 1 94 89 ASN A N 1
ATOM 681 C CA . ASN A 1 89 ? 9.297 17.094 7.258 1 94 89 ASN A CA 1
ATOM 682 C C . ASN A 1 89 ? 8.086 16.219 6.93 1 94 89 ASN A C 1
ATOM 684 O O . ASN A 1 89 ? 7.516 15.578 7.816 1 94 89 ASN A O 1
ATOM 688 N N . PRO A 1 90 ? 7.688 16.203 5.754 1 94.88 90 PRO A N 1
ATOM 689 C CA . PRO A 1 90 ? 6.43 15.531 5.414 1 94.88 90 PRO A CA 1
ATOM 690 C C . PRO A 1 90 ? 6.406 14.07 5.848 1 94.88 90 PRO A C 1
ATOM 692 O O . PRO A 1 90 ? 5.445 13.625 6.484 1 94.88 90 PRO A O 1
ATOM 695 N N . ALA A 1 91 ? 7.449 13.352 5.57 1 95.75 91 ALA A N 1
ATOM 696 C CA . ALA A 1 91 ? 7.461 11.938 5.93 1 95.75 91 ALA A CA 1
ATOM 697 C C . ALA A 1 91 ? 7.422 11.758 7.445 1 95.75 91 ALA A C 1
ATOM 699 O O . ALA A 1 91 ? 6.684 10.914 7.957 1 95.75 91 ALA A O 1
ATOM 700 N N . ASP A 1 92 ? 8.195 12.609 8.164 1 97 92 ASP A N 1
ATOM 701 C CA . ASP A 1 92 ? 8.234 12.531 9.625 1 97 92 ASP A CA 1
ATOM 702 C C . ASP A 1 92 ? 6.863 12.852 10.219 1 97 92 ASP A C 1
ATOM 704 O O . ASP A 1 92 ? 6.418 12.18 11.156 1 97 92 ASP A O 1
ATOM 708 N N . GLU A 1 93 ? 6.246 13.781 9.656 1 98 93 GLU A N 1
ATOM 709 C CA . GLU A 1 93 ? 4.945 14.195 10.18 1 98 93 GLU A CA 1
ATOM 710 C C . GLU A 1 93 ? 3.873 13.148 9.875 1 98 93 GLU A C 1
ATOM 712 O O . GLU A 1 93 ? 2.977 12.922 10.695 1 98 93 GLU A O 1
ATOM 717 N N . VAL A 1 94 ? 3.895 12.531 8.719 1 98.44 94 VAL A N 1
ATOM 718 C CA . VAL A 1 94 ? 2.963 11.453 8.383 1 98.44 94 VAL A CA 1
ATOM 719 C C . VAL A 1 94 ? 3.1 10.312 9.391 1 98.44 94 VAL A C 1
ATOM 721 O O . VAL A 1 94 ? 2.102 9.844 9.938 1 98.44 94 VAL A O 1
ATOM 724 N N . LEU A 1 95 ? 4.344 9.945 9.664 1 98.25 95 LEU A N 1
ATOM 725 C CA . LEU A 1 95 ? 4.602 8.836 10.578 1 98.25 95 LEU A CA 1
ATOM 726 C C . LEU A 1 95 ? 4.211 9.203 12.008 1 98.25 95 LEU A C 1
ATOM 728 O O . LEU A 1 95 ? 3.615 8.391 12.719 1 98.25 95 LEU A O 1
ATOM 732 N N . ALA A 1 96 ? 4.574 10.422 12.414 1 98.69 96 ALA A N 1
ATOM 733 C CA . ALA A 1 96 ? 4.223 10.883 13.758 1 98.69 96 ALA A CA 1
ATOM 734 C C . ALA A 1 96 ? 2.711 10.93 13.945 1 98.69 96 ALA A C 1
ATOM 736 O O . ALA A 1 96 ? 2.189 10.469 14.969 1 98.69 96 ALA A O 1
ATOM 737 N N . TYR A 1 97 ? 2.002 11.453 12.953 1 98.81 97 TYR A N 1
ATOM 738 C CA . TYR A 1 97 ? 0.547 11.539 13.039 1 98.81 97 TYR A CA 1
ATOM 739 C C . TYR A 1 97 ? -0.078 10.148 13.062 1 98.81 97 TYR A C 1
ATOM 741 O O . TYR A 1 97 ? -1.047 9.914 13.789 1 98.81 97 TYR A O 1
ATOM 749 N N . ALA A 1 98 ? 0.427 9.273 12.234 1 98.69 98 ALA A N 1
ATOM 750 C CA . ALA A 1 98 ? -0.091 7.906 12.219 1 98.69 98 ALA A CA 1
ATOM 751 C C . ALA A 1 98 ? -0.04 7.289 13.617 1 98.69 98 ALA A C 1
ATOM 753 O O . ALA A 1 98 ? -1.006 6.66 14.055 1 98.69 98 ALA A O 1
ATOM 754 N N . ASP A 1 99 ? 1.07 7.508 14.273 1 98.31 99 ASP A N 1
ATOM 755 C CA . ASP A 1 99 ? 1.241 6.965 15.617 1 98.31 99 ASP A CA 1
ATOM 756 C C . ASP A 1 99 ? 0.318 7.664 16.609 1 98.31 99 ASP A C 1
ATOM 758 O O . ASP A 1 99 ? -0.429 7.008 17.344 1 98.31 99 ASP A O 1
ATOM 762 N N . GLU A 1 100 ? 0.28 8.992 16.594 1 98.56 100 GLU A N 1
ATOM 763 C CA . GLU A 1 100 ? -0.442 9.812 17.562 1 98.56 100 GLU A CA 1
ATOM 764 C C . GLU A 1 100 ? -1.948 9.594 17.453 1 98.56 100 GLU A C 1
ATOM 766 O O . GLU A 1 100 ? -2.652 9.594 18.469 1 98.56 100 GLU A O 1
ATOM 771 N N . ALA A 1 101 ? -2.455 9.43 16.25 1 98.56 101 ALA A N 1
ATOM 772 C CA . ALA A 1 101 ? -3.898 9.406 16.016 1 98.56 101 ALA A CA 1
ATOM 773 C C . ALA A 1 101 ? -4.414 7.977 15.898 1 98.56 101 ALA A C 1
ATOM 775 O O . ALA A 1 101 ? -5.59 7.754 15.602 1 98.56 101 ALA A O 1
ATOM 776 N N . GLY A 1 102 ? -3.525 6.945 16.047 1 98.25 102 GLY A N 1
ATOM 777 C CA . GLY A 1 102 ? -3.947 5.555 15.984 1 98.25 102 GLY A CA 1
ATOM 778 C C . GLY A 1 102 ? -4.379 5.129 14.594 1 98.25 102 GLY A C 1
ATOM 779 O O . GLY A 1 102 ? -5.348 4.379 14.445 1 98.25 102 GLY A O 1
ATOM 780 N N . ILE A 1 103 ? -3.746 5.66 13.609 1 98.75 103 ILE A N 1
ATOM 781 C CA . ILE A 1 103 ? -4.027 5.301 12.227 1 98.75 103 ILE A CA 1
ATOM 782 C C . ILE A 1 103 ? -3.734 3.818 12.008 1 98.75 103 ILE A C 1
ATOM 784 O O . ILE A 1 103 ? -2.721 3.303 12.484 1 98.75 103 ILE A O 1
ATOM 788 N N . ASP A 1 104 ? -4.605 3.176 11.281 1 98.56 104 ASP A N 1
ATOM 789 C CA . ASP A 1 104 ? -4.355 1.756 11.047 1 98.56 104 ASP A CA 1
ATOM 790 C C . ASP A 1 104 ? -4.23 1.455 9.562 1 98.56 104 ASP A C 1
ATOM 792 O O . ASP A 1 104 ? -4.062 0.299 9.164 1 98.56 104 ASP A O 1
ATOM 796 N N . LEU A 1 105 ? -4.262 2.525 8.727 1 98.75 105 LEU A N 1
ATOM 797 C CA . LEU A 1 105 ? -3.963 2.447 7.301 1 98.75 105 LEU A CA 1
ATOM 798 C C . LEU A 1 105 ? -3.533 3.807 6.758 1 98.75 105 LEU A C 1
ATOM 800 O O . LEU A 1 105 ? -4.18 4.82 7.031 1 98.75 105 LEU A O 1
ATOM 804 N N . VAL A 1 106 ? -2.457 3.861 6.027 1 98.81 106 VAL A N 1
ATOM 805 C CA . VAL A 1 106 ? -2.068 5.047 5.27 1 98.81 106 VAL A CA 1
ATOM 806 C C . VAL A 1 106 ? -2.334 4.82 3.783 1 98.81 106 VAL A C 1
ATOM 808 O O . VAL A 1 106 ? -1.94 3.795 3.225 1 98.81 106 VAL A O 1
ATOM 811 N N . VAL A 1 107 ? -3.031 5.707 3.154 1 98.69 107 VAL A N 1
ATOM 812 C CA . VAL A 1 107 ? -3.248 5.703 1.711 1 98.69 107 VAL A CA 1
ATOM 813 C C . VAL A 1 107 ? -2.57 6.918 1.082 1 98.69 107 VAL A C 1
ATOM 815 O O . VAL A 1 107 ? -2.918 8.062 1.393 1 98.69 107 VAL A O 1
ATOM 818 N N . MET A 1 108 ? -1.59 6.672 0.206 1 97.31 108 MET A N 1
ATOM 819 C CA . MET A 1 108 ? -0.84 7.812 -0.313 1 97.31 108 MET A CA 1
ATOM 820 C C . MET A 1 108 ? -0.497 7.613 -1.785 1 97.31 108 MET A C 1
ATOM 822 O O . MET A 1 108 ? -0.508 6.484 -2.283 1 97.31 108 MET A O 1
ATOM 826 N N . GLY A 1 109 ? -0.239 8.711 -2.408 1 94.88 109 GLY A N 1
ATOM 827 C CA . GLY A 1 109 ? 0.107 8.695 -3.82 1 94.88 109 GLY A CA 1
ATOM 828 C C . GLY A 1 109 ? 1.59 8.492 -4.07 1 94.88 109 GLY A C 1
ATOM 829 O O . GLY A 1 109 ? 2.424 8.914 -3.27 1 94.88 109 GLY A O 1
ATOM 830 N N . THR A 1 110 ? 1.875 7.781 -5.176 1 89.56 110 THR A N 1
ATOM 831 C CA . THR A 1 110 ? 3.232 7.688 -5.703 1 89.56 110 THR A CA 1
ATOM 832 C C . THR A 1 110 ? 3.273 8.117 -7.168 1 89.56 110 THR A C 1
ATOM 834 O O . THR A 1 110 ? 2.279 7.988 -7.883 1 89.56 110 THR A O 1
ATOM 837 N N . HIS A 1 111 ? 4.359 8.805 -7.48 1 78.5 111 HIS A N 1
ATOM 838 C CA . HIS A 1 111 ? 4.566 9.125 -8.891 1 78.5 111 HIS A CA 1
ATOM 839 C C . HIS A 1 111 ? 5.285 7.988 -9.609 1 78.5 111 HIS A C 1
ATOM 841 O O . HIS A 1 111 ? 6.117 7.297 -9.016 1 78.5 111 HIS A O 1
ATOM 847 N N . GLY A 1 112 ? 4.688 7.387 -10.555 1 60.94 112 GLY A N 1
ATOM 848 C CA . GLY A 1 112 ? 5.227 6.277 -11.328 1 60.94 112 GLY A CA 1
ATOM 849 C C . GLY A 1 112 ? 6.668 6.484 -11.75 1 60.94 112 GLY A C 1
ATOM 850 O O . GLY A 1 112 ? 7.312 7.441 -11.32 1 60.94 112 GLY A O 1
ATOM 851 N N . ALA A 1 113 ? 7.148 5.484 -12.414 1 53.84 113 ALA A N 1
ATOM 852 C CA . ALA A 1 113 ? 8.508 5.328 -12.914 1 53.84 113 ALA A CA 1
ATOM 853 C C . ALA A 1 113 ? 8.961 6.566 -13.68 1 53.84 113 ALA A C 1
ATOM 855 O O . ALA A 1 113 ? 10.125 6.684 -14.055 1 53.84 113 ALA A O 1
ATOM 856 N N . ASP A 1 114 ? 8.117 7.332 -14.258 1 51.88 114 ASP A N 1
ATOM 857 C CA . ASP A 1 114 ? 8.898 8.266 -15.062 1 51.88 114 ASP A CA 1
ATOM 858 C C . ASP A 1 114 ? 9.938 8.984 -14.203 1 51.88 114 ASP A C 1
ATOM 860 O O . ASP A 1 114 ? 10.508 10 -14.625 1 51.88 114 ASP A O 1
ATOM 864 N N . TYR A 1 115 ? 9.719 8.938 -12.992 1 48.47 115 TYR A N 1
ATOM 865 C CA . TYR A 1 115 ? 10.859 9.734 -12.555 1 48.47 115 TYR A CA 1
ATOM 866 C C . TYR A 1 115 ? 12.164 9.172 -13.102 1 48.47 115 TYR A C 1
ATOM 868 O O . TYR A 1 115 ? 12.281 7.961 -13.312 1 48.47 115 TYR A O 1
ATOM 876 N N . GLN A 1 116 ? 12.953 9.742 -13.711 1 50.28 116 GLN A N 1
ATOM 877 C CA . GLN A 1 116 ? 14.133 9.336 -14.469 1 50.28 116 GLN A CA 1
ATOM 878 C C . GLN A 1 116 ? 14.719 8.039 -13.922 1 50.28 116 GLN A C 1
ATOM 880 O O . GLN A 1 116 ? 15.281 7.242 -14.672 1 50.28 116 GLN A O 1
ATOM 885 N N . ARG A 1 117 ? 14.445 7.684 -12.555 1 55.34 117 ARG A N 1
ATOM 886 C CA . ARG A 1 117 ? 15.273 6.586 -12.062 1 55.34 117 ARG A CA 1
ATOM 887 C C . ARG A 1 117 ? 14.43 5.531 -11.359 1 55.34 117 ARG A C 1
ATOM 889 O O . ARG A 1 117 ? 14.93 4.781 -10.523 1 55.34 117 ARG A O 1
ATOM 896 N N . ASN A 1 118 ? 12.953 5.211 -11.797 1 59.56 118 ASN A N 1
ATOM 897 C CA . ASN A 1 118 ? 12.188 4.133 -11.18 1 59.56 118 ASN A CA 1
ATOM 898 C C . ASN A 1 118 ? 12.266 4.184 -9.656 1 59.56 118 ASN A C 1
ATOM 900 O O . ASN A 1 118 ? 12.5 3.162 -9.008 1 59.56 118 ASN A O 1
ATOM 904 N N . MET A 1 119 ? 12.203 5.48 -9.211 1 71.44 119 MET A N 1
ATOM 905 C CA . MET A 1 119 ? 12.352 5.637 -7.766 1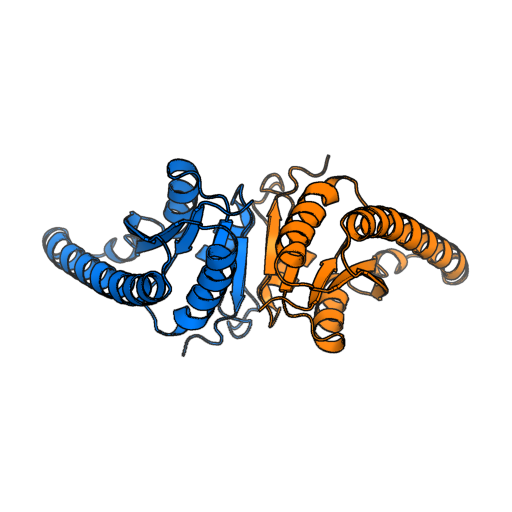 71.44 119 MET A CA 1
ATOM 906 C C . MET A 1 119 ? 11.094 6.234 -7.148 1 71.44 119 MET A C 1
ATOM 908 O O . MET A 1 119 ? 10.406 7.039 -7.777 1 71.44 119 MET A O 1
ATOM 912 N N . LEU A 1 120 ? 10.695 5.727 -6.035 1 82.94 120 LEU A N 1
ATOM 913 C CA . LEU A 1 120 ? 9.656 6.34 -5.215 1 82.94 120 LEU A CA 1
ATOM 914 C C . LEU A 1 120 ? 10.086 7.73 -4.75 1 82.94 120 LEU A C 1
ATOM 916 O O . LEU A 1 120 ? 11.281 7.996 -4.59 1 82.94 120 LEU A O 1
ATOM 920 N N . GLY A 1 121 ? 9.055 8.641 -4.645 1 85.88 121 GLY A N 1
ATOM 921 C CA . GLY A 1 121 ? 9.352 9.891 -3.963 1 85.88 121 GLY A CA 1
ATOM 922 C C . GLY A 1 121 ? 9.867 9.688 -2.551 1 85.88 121 GLY A C 1
ATOM 923 O O . GLY A 1 121 ? 9.578 8.68 -1.914 1 85.88 121 GLY A O 1
ATOM 924 N N . SER A 1 122 ? 10.578 10.656 -2.105 1 86.25 122 SER A N 1
ATOM 925 C CA . SER A 1 122 ? 11.258 10.547 -0.82 1 86.25 122 SER A CA 1
ATOM 926 C C . SER A 1 122 ? 10.266 10.328 0.316 1 86.25 122 SER A C 1
ATOM 928 O O . SER A 1 122 ? 10.531 9.57 1.247 1 86.25 122 SER A O 1
ATOM 930 N N . VAL A 1 123 ? 9.078 10.961 0.249 1 91.19 123 VAL A N 1
ATOM 931 C CA . VAL A 1 123 ? 8.094 10.828 1.317 1 91.19 123 VAL A CA 1
ATOM 932 C C . VAL A 1 123 ? 7.488 9.422 1.294 1 91.19 123 VAL A C 1
ATOM 934 O O . VAL A 1 123 ? 7.469 8.734 2.314 1 91.19 123 VAL A O 1
ATOM 937 N N . SER A 1 124 ? 7.016 9.023 0.119 1 92.88 124 SER A N 1
ATOM 938 C CA . SER A 1 124 ? 6.414 7.703 0.003 1 92.88 124 SER A CA 1
ATOM 939 C C . SER A 1 124 ? 7.414 6.609 0.371 1 92.88 124 SER A C 1
ATOM 941 O O . SER A 1 124 ? 7.059 5.645 1.051 1 92.88 124 SER A O 1
ATOM 943 N N . GLN A 1 125 ? 8.648 6.789 -0.087 1 90.25 125 GLN A N 1
ATOM 944 C CA . GLN A 1 125 ? 9.68 5.805 0.229 1 90.25 125 GLN A CA 1
ATOM 945 C C . GLN A 1 125 ? 9.859 5.668 1.738 1 90.25 125 GLN A C 1
ATOM 947 O O . GLN A 1 125 ? 9.867 4.555 2.27 1 90.25 125 GLN A O 1
ATOM 952 N N . LYS A 1 126 ? 10.047 6.75 2.369 1 91.88 126 LYS A N 1
ATOM 953 C CA . LYS A 1 126 ? 10.273 6.715 3.811 1 91.88 126 LYS A CA 1
ATOM 954 C C . LYS A 1 126 ? 9.055 6.172 4.551 1 91.88 126 LYS A C 1
ATOM 956 O O . LYS A 1 126 ? 9.195 5.371 5.477 1 91.88 126 LYS A O 1
ATOM 961 N N . VAL A 1 127 ? 7.875 6.523 4.188 1 95.12 127 VAL A N 1
ATOM 962 C CA . VAL A 1 127 ? 6.664 6.086 4.875 1 95.12 127 VAL A CA 1
ATOM 963 C C . VAL A 1 127 ? 6.465 4.586 4.668 1 95.12 127 VAL A C 1
ATOM 965 O O . VAL A 1 127 ? 6.223 3.846 5.625 1 95.12 127 VAL A O 1
ATOM 968 N N . VAL A 1 128 ? 6.602 4.102 3.465 1 94.56 128 VAL A N 1
ATOM 969 C CA . VAL A 1 128 ? 6.43 2.678 3.189 1 94.56 128 VAL A CA 1
ATOM 970 C C . VAL A 1 128 ? 7.465 1.872 3.975 1 94.56 128 VAL A C 1
ATOM 972 O O . VAL A 1 128 ? 7.16 0.791 4.484 1 94.56 128 VAL A O 1
ATOM 975 N N . THR A 1 129 ? 8.656 2.432 4.094 1 92.31 129 THR A N 1
ATOM 976 C CA . THR A 1 129 ? 9.758 1.729 4.738 1 92.31 129 THR A CA 1
ATOM 977 C C . THR A 1 129 ? 9.586 1.722 6.254 1 92.31 129 THR A C 1
ATOM 979 O O . THR A 1 129 ? 9.867 0.718 6.914 1 92.31 129 THR A O 1
ATOM 982 N N . MET A 1 130 ? 9.039 2.82 6.82 1 93.38 130 MET A N 1
ATOM 983 C CA . MET A 1 130 ? 9.164 3.016 8.266 1 93.38 130 MET A CA 1
ATOM 984 C C . MET A 1 130 ? 7.812 2.84 8.953 1 93.38 130 MET A C 1
ATOM 986 O O . MET A 1 130 ? 7.75 2.717 10.18 1 93.38 130 MET A O 1
ATOM 990 N N . SER A 1 131 ? 6.777 2.83 8.203 1 95.69 131 SER A N 1
ATOM 991 C CA . SER A 1 131 ? 5.461 2.777 8.828 1 95.69 131 SER A CA 1
ATOM 992 C C . SER A 1 131 ? 5.254 1.463 9.57 1 95.69 131 SER A C 1
ATOM 994 O O . SER A 1 131 ? 5.605 0.395 9.07 1 95.69 131 SER A O 1
ATOM 996 N N . ASP A 1 132 ? 4.59 1.541 10.719 1 93.88 132 ASP A N 1
ATOM 997 C CA . ASP A 1 132 ? 4.215 0.362 11.492 1 93.88 132 ASP A CA 1
ATOM 998 C C . ASP A 1 132 ? 2.873 -0.197 11.023 1 93.88 132 ASP A C 1
ATOM 1000 O O . ASP A 1 132 ? 2.51 -1.323 11.375 1 93.88 132 ASP A O 1
ATOM 1004 N N . VAL A 1 133 ? 2.129 0.601 10.32 1 97.12 133 VAL A N 1
ATOM 1005 C CA . VAL A 1 133 ? 0.82 0.176 9.836 1 97.12 133 VAL A CA 1
ATOM 1006 C C . VAL A 1 133 ? 0.867 -0.019 8.32 1 97.12 133 VAL A C 1
ATOM 1008 O O . VAL A 1 133 ? 1.771 0.486 7.652 1 97.12 133 VAL A O 1
ATOM 1011 N N . PRO A 1 134 ? -0.106 -0.7 7.723 1 98.25 134 PRO A N 1
ATOM 1012 C CA . PRO A 1 134 ? -0.105 -0.903 6.27 1 98.25 134 PRO A CA 1
ATOM 1013 C C . PRO A 1 134 ? -0.179 0.409 5.492 1 98.25 134 PRO A C 1
ATOM 1015 O O . PRO A 1 134 ? -0.814 1.365 5.945 1 98.25 134 PRO A O 1
ATOM 1018 N N . VAL A 1 135 ? 0.521 0.448 4.367 1 98.44 135 VAL A N 1
ATOM 1019 C CA . VAL A 1 135 ? 0.519 1.602 3.471 1 98.44 135 VAL A CA 1
ATOM 1020 C C . VAL A 1 135 ? 0.022 1.182 2.09 1 98.44 135 VAL A C 1
ATOM 1022 O O . VAL A 1 135 ? 0.569 0.26 1.48 1 98.44 135 VAL A O 1
ATOM 1025 N N . LEU A 1 136 ? -1.052 1.79 1.673 1 98.69 136 LEU A N 1
ATOM 1026 C CA . LEU A 1 136 ? -1.546 1.633 0.31 1 98.69 136 LEU A CA 1
ATOM 1027 C C . LEU A 1 136 ? -1.006 2.736 -0.595 1 98.69 136 LEU A C 1
ATOM 1029 O O . LEU A 1 136 ? -1.307 3.914 -0.392 1 98.69 136 LEU A O 1
ATOM 1033 N N . THR A 1 137 ? -0.181 2.352 -1.544 1 97.31 137 THR A N 1
ATOM 1034 C CA . THR A 1 137 ? 0.337 3.311 -2.514 1 97.31 137 THR A CA 1
ATOM 1035 C C . THR A 1 137 ? -0.482 3.273 -3.801 1 97.31 137 THR A C 1
ATOM 1037 O O . THR A 1 137 ? -0.819 2.197 -4.297 1 97.31 137 THR A O 1
ATOM 1040 N N . VAL A 1 138 ? -0.831 4.438 -4.254 1 96.88 138 VAL A N 1
ATOM 1041 C CA . VAL A 1 138 ? -1.598 4.625 -5.48 1 96.88 138 VAL A CA 1
ATOM 1042 C C . VAL A 1 138 ? -0.755 5.379 -6.508 1 96.88 138 VAL A C 1
ATOM 1044 O O . VAL A 1 138 ? -0.254 6.469 -6.227 1 96.88 138 VAL A O 1
ATOM 1047 N N . ASN A 1 139 ? -0.552 4.766 -7.664 1 92.69 139 ASN A N 1
ATOM 1048 C CA . ASN A 1 139 ? 0.154 5.441 -8.75 1 92.69 139 ASN A CA 1
ATOM 1049 C C . ASN A 1 139 ? -0.684 6.57 -9.344 1 92.69 139 ASN A C 1
ATOM 1051 O O . ASN A 1 139 ? -1.725 6.32 -9.953 1 92.69 139 ASN A O 1
ATOM 1055 N N . ILE A 1 140 ? -0.263 7.781 -9.148 1 89.62 140 ILE A N 1
ATOM 1056 C CA . ILE A 1 140 ? -1.065 8.922 -9.586 1 89.62 140 ILE A CA 1
ATOM 1057 C C . ILE A 1 140 ? -0.454 9.523 -10.852 1 89.62 140 ILE A C 1
ATOM 1059 O O . ILE A 1 140 ? -0.837 10.617 -11.273 1 89.62 140 ILE A O 1
ATOM 1063 N N . GLY A 1 141 ? 0.288 8.695 -11.57 1 77.12 141 GLY A N 1
ATOM 1064 C CA . GLY A 1 141 ? 0.823 9.102 -12.859 1 77.12 141 GLY A CA 1
ATOM 1065 C C . GLY A 1 141 ? 1.95 10.117 -12.75 1 77.12 141 GLY A C 1
ATOM 1066 O O . GLY A 1 141 ? 2.451 10.375 -11.648 1 77.12 141 GLY A O 1
ATOM 1067 N N . GLU A 1 142 ? 2.451 10.547 -13.969 1 61.97 142 GLU A N 1
ATOM 1068 C CA . GLU A 1 142 ? 3.574 11.469 -14.07 1 61.97 142 GLU A CA 1
ATOM 1069 C C . GLU A 1 142 ? 3.193 12.859 -13.555 1 61.97 142 GLU A C 1
ATOM 1071 O O . GLU A 1 142 ? 2.023 13.25 -13.609 1 61.97 142 GLU A O 1
ATOM 1076 N N . ARG A 1 143 ? 4.09 13.359 -12.625 1 52.66 143 ARG A N 1
ATOM 1077 C CA . ARG A 1 143 ? 3.873 14.75 -12.234 1 52.66 143 ARG A CA 1
ATOM 1078 C C . ARG A 1 143 ? 3.621 15.633 -13.453 1 52.66 143 ARG A C 1
ATOM 1080 O O . ARG A 1 143 ? 4.34 15.539 -14.445 1 52.66 143 ARG A O 1
ATOM 1087 N N . THR A 1 144 ? 2.334 15.875 -13.789 1 40.94 144 THR A N 1
ATOM 1088 C CA . THR A 1 144 ? 2.168 16.859 -14.859 1 40.94 144 THR A CA 1
ATOM 1089 C C . THR A 1 144 ? 2.955 18.125 -14.555 1 40.94 144 THR A C 1
ATOM 1091 O O . THR A 1 144 ? 3.137 18.484 -13.391 1 40.94 144 THR A O 1
ATOM 1094 N N . MET B 1 1 ? -14.156 -1.498 -5.824 1 90.25 1 MET B N 1
ATOM 1095 C CA . MET B 1 1 ? -12.914 -1.215 -6.535 1 90.25 1 MET B CA 1
ATOM 1096 C C . MET B 1 1 ? -12 -2.436 -6.539 1 90.25 1 MET B C 1
ATOM 1098 O O . MET B 1 1 ? -11.484 -2.826 -7.586 1 90.25 1 MET B O 1
ATOM 1102 N N . TYR B 1 2 ? -11.828 -3.25 -5.594 1 96.81 2 TYR B N 1
ATOM 1103 C CA . TYR B 1 2 ? -10.906 -4.375 -5.512 1 96.81 2 TYR B CA 1
ATOM 1104 C C . TYR B 1 2 ? -11.633 -5.691 -5.762 1 96.81 2 TYR B C 1
ATOM 1106 O O . TYR B 1 2 ? -12.242 -6.254 -4.852 1 96.81 2 TYR B O 1
ATOM 1114 N N . GLU B 1 3 ? -11.484 -6.211 -6.996 1 97.75 3 GLU B N 1
ATOM 1115 C CA . GLU B 1 3 ? -12.156 -7.445 -7.398 1 97.75 3 GLU B CA 1
ATOM 1116 C C . GLU B 1 3 ? -11.164 -8.594 -7.523 1 97.75 3 GLU B C 1
ATOM 1118 O O . GLU B 1 3 ? -11.539 -9.766 -7.379 1 97.75 3 GLU B O 1
ATOM 1123 N N . ASP B 1 4 ? -10.023 -8.266 -7.863 1 98.69 4 ASP B N 1
ATOM 1124 C CA . ASP B 1 4 ? -8.938 -9.227 -7.984 1 98.69 4 ASP B CA 1
ATOM 1125 C C . ASP B 1 4 ? -7.707 -8.781 -7.199 1 98.69 4 ASP B C 1
ATOM 1127 O O . ASP B 1 4 ? -6.965 -7.898 -7.641 1 98.69 4 ASP B O 1
ATOM 1131 N N . VAL B 1 5 ? -7.449 -9.422 -6.078 1 98.75 5 VAL B N 1
ATOM 1132 C CA . VAL B 1 5 ? -6.402 -9.047 -5.129 1 98.75 5 VAL B CA 1
ATOM 1133 C C . VAL B 1 5 ? -5.246 -10.047 -5.223 1 98.75 5 VAL B C 1
ATOM 1135 O O . VAL B 1 5 ? -5.453 -11.258 -5.137 1 98.75 5 VAL B O 1
ATOM 1138 N N . LEU B 1 6 ? -4.086 -9.555 -5.414 1 98.81 6 LEU B N 1
ATOM 1139 C CA . LEU B 1 6 ? -2.914 -10.414 -5.531 1 98.81 6 LEU B CA 1
ATOM 1140 C C . LEU B 1 6 ? -2.105 -10.414 -4.238 1 98.81 6 LEU B C 1
ATOM 1142 O O . LEU B 1 6 ? -1.812 -9.352 -3.686 1 98.81 6 LEU B O 1
ATOM 1146 N N . VAL B 1 7 ? -1.774 -11.562 -3.811 1 97.94 7 VAL B N 1
ATOM 1147 C CA . VAL B 1 7 ? -0.893 -11.773 -2.668 1 97.94 7 VAL B CA 1
ATOM 1148 C C . VAL B 1 7 ? 0.316 -12.602 -3.09 1 97.94 7 VAL B C 1
ATOM 1150 O O . VAL B 1 7 ? 0.255 -13.836 -3.109 1 97.94 7 VAL B O 1
ATOM 1153 N N . PRO B 1 8 ? 1.42 -11.922 -3.441 1 96.88 8 PRO B N 1
ATOM 1154 C CA . PRO B 1 8 ? 2.662 -12.688 -3.547 1 96.88 8 PRO B CA 1
ATOM 1155 C C . PRO B 1 8 ? 3.129 -13.242 -2.203 1 96.88 8 PRO B C 1
ATOM 1157 O O . PRO B 1 8 ? 3.062 -12.547 -1.187 1 96.88 8 PRO B O 1
ATOM 1160 N N . THR B 1 9 ? 3.531 -14.516 -2.189 1 92.69 9 THR B N 1
ATOM 1161 C CA . THR B 1 9 ? 3.906 -15.148 -0.93 1 92.69 9 THR B CA 1
ATOM 1162 C C . THR B 1 9 ? 5.188 -15.961 -1.094 1 92.69 9 THR B C 1
ATOM 1164 O O . THR B 1 9 ? 5.48 -16.453 -2.186 1 92.69 9 THR B O 1
ATOM 1167 N N . ASP B 1 10 ? 5.941 -15.984 -0.043 1 85.25 10 ASP B N 1
ATOM 1168 C CA . ASP B 1 10 ? 7.082 -16.891 -0.018 1 85.25 10 ASP B CA 1
ATOM 1169 C C . ASP B 1 10 ? 6.781 -18.125 0.826 1 85.25 10 ASP B C 1
ATOM 1171 O O . ASP B 1 10 ? 7.66 -18.969 1.059 1 85.25 10 ASP B O 1
ATOM 1175 N N . GLY B 1 11 ? 5.5 -18.219 1.324 1 79.25 11 GLY B N 1
ATOM 1176 C CA . GLY B 1 11 ? 5.07 -19.375 2.078 1 79.25 11 GLY B CA 1
ATOM 1177 C C . GLY B 1 11 ? 5.48 -19.328 3.537 1 79.25 11 GLY B C 1
ATOM 1178 O O . GLY B 1 11 ? 5.141 -20.234 4.312 1 79.25 11 GLY B O 1
ATOM 1179 N N . SER B 1 12 ? 6.254 -18.281 3.98 1 81.88 12 SER B N 1
ATOM 1180 C CA . SER B 1 12 ? 6.707 -18.203 5.363 1 81.88 12 SER B CA 1
ATOM 1181 C C . SER B 1 12 ? 5.559 -17.828 6.301 1 81.88 12 SER B C 1
ATOM 1183 O O . SER B 1 12 ? 4.527 -17.328 5.855 1 81.88 12 SER B O 1
ATOM 1185 N N . GLU B 1 13 ? 5.695 -18.109 7.59 1 79.69 13 GLU B N 1
ATOM 1186 C CA . GLU B 1 13 ? 4.719 -17.797 8.625 1 79.69 13 GLU B CA 1
ATOM 1187 C C . GLU B 1 13 ? 4.551 -16.281 8.773 1 79.69 13 GLU B C 1
ATOM 1189 O O . GLU B 1 13 ? 3.518 -15.812 9.258 1 79.69 13 GLU B O 1
ATOM 1194 N N . SER B 1 14 ? 5.516 -15.555 8.375 1 84.69 14 SER B N 1
ATOM 1195 C CA . SER B 1 14 ? 5.449 -14.102 8.508 1 84.69 14 SER B CA 1
ATOM 1196 C C . SER B 1 14 ? 4.363 -13.523 7.613 1 84.69 14 SER B C 1
ATOM 1198 O O . SER B 1 14 ? 3.975 -12.359 7.773 1 84.69 14 SER B O 1
ATOM 1200 N N . MET B 1 15 ? 3.789 -14.422 6.816 1 89.31 15 MET B N 1
ATOM 1201 C CA . MET B 1 15 ? 2.828 -13.945 5.828 1 89.31 15 MET B CA 1
ATOM 1202 C C . MET B 1 15 ? 1.431 -13.844 6.43 1 89.31 15 MET B C 1
ATOM 1204 O O . MET B 1 15 ? 0.512 -13.32 5.793 1 89.31 15 MET B O 1
ATOM 1208 N N . ASP B 1 16 ? 1.174 -14.266 7.629 1 91.44 16 ASP B N 1
ATOM 1209 C CA . ASP B 1 16 ? -0.158 -14.305 8.227 1 91.44 16 ASP B CA 1
ATOM 1210 C C . ASP B 1 16 ? -0.806 -12.922 8.211 1 91.44 16 ASP B C 1
ATOM 1212 O O . ASP B 1 16 ? -1.974 -12.781 7.84 1 91.44 16 ASP B O 1
ATOM 1216 N N . ALA B 1 17 ? -0.029 -11.945 8.602 1 94 17 ALA B N 1
ATOM 1217 C CA . ALA B 1 17 ? -0.573 -10.586 8.633 1 94 17 ALA B CA 1
ATOM 1218 C C . ALA B 1 17 ? -0.979 -10.125 7.234 1 94 17 ALA B C 1
ATOM 1220 O O . ALA B 1 17 ? -2.016 -9.484 7.062 1 94 17 ALA B O 1
ATOM 1221 N N . VAL B 1 18 ? -0.17 -10.461 6.219 1 96.19 18 VAL B N 1
ATOM 1222 C CA . VAL B 1 18 ? -0.449 -10.086 4.836 1 96.19 18 VAL B CA 1
ATOM 1223 C C . VAL B 1 18 ? -1.754 -10.727 4.375 1 96.19 18 VAL B C 1
ATOM 1225 O O . VAL B 1 18 ? -2.621 -10.055 3.812 1 96.19 18 VAL B O 1
ATOM 1228 N N . VAL B 1 19 ? -1.896 -11.984 4.699 1 95.56 19 VAL B N 1
ATOM 1229 C CA . VAL B 1 19 ? -3.078 -12.75 4.309 1 95.56 19 VAL B CA 1
ATOM 1230 C C . VAL B 1 19 ? -4.309 -12.188 5.02 1 95.56 19 VAL B C 1
ATOM 1232 O O . VAL B 1 19 ? -5.383 -12.078 4.422 1 95.56 19 VAL B O 1
ATOM 1235 N N . GLU B 1 20 ? -4.176 -11.836 6.242 1 95.75 20 GLU B N 1
ATOM 1236 C CA . GLU B 1 20 ? -5.277 -11.258 7 1 95.75 20 GLU B CA 1
ATOM 1237 C C . GLU B 1 20 ? -5.762 -9.953 6.367 1 95.75 20 GLU B C 1
ATOM 1239 O O . GLU B 1 20 ? -6.965 -9.727 6.234 1 95.75 20 GLU B O 1
ATOM 1244 N N . HIS B 1 21 ? -4.867 -9.078 5.996 1 96.94 21 HIS B N 1
ATOM 1245 C CA . HIS B 1 21 ? -5.238 -7.816 5.363 1 96.94 21 HIS B CA 1
ATOM 1246 C C . HIS B 1 21 ? -5.898 -8.055 4.008 1 96.94 21 HIS B C 1
ATOM 1248 O O . HIS B 1 21 ? -6.902 -7.418 3.684 1 96.94 21 HIS B O 1
ATOM 1254 N N . ALA B 1 22 ? -5.312 -8.969 3.201 1 97.25 22 ALA B N 1
ATOM 1255 C CA . ALA B 1 22 ? -5.91 -9.305 1.909 1 97.25 22 ALA B CA 1
ATOM 1256 C C . ALA B 1 22 ? -7.32 -9.859 2.084 1 97.25 22 ALA B C 1
ATOM 1258 O O . ALA B 1 22 ? -8.242 -9.461 1.362 1 97.25 22 ALA B O 1
ATOM 1259 N N . ALA B 1 23 ? -7.492 -10.695 3.088 1 96.38 23 ALA B N 1
ATOM 1260 C CA . ALA B 1 23 ? -8.789 -11.297 3.357 1 96.38 23 ALA B CA 1
ATOM 1261 C C . ALA B 1 23 ? -9.812 -10.25 3.777 1 96.38 23 ALA B C 1
ATOM 1263 O O . ALA B 1 23 ? -10.961 -10.273 3.332 1 96.38 23 ALA B O 1
ATOM 1264 N N . ASP B 1 24 ? -9.406 -9.438 4.633 1 95.81 24 ASP B N 1
ATOM 1265 C CA . ASP B 1 24 ? -10.297 -8.383 5.121 1 95.81 24 ASP B CA 1
ATOM 1266 C C . ASP B 1 24 ? -10.828 -7.535 3.969 1 95.81 24 ASP B C 1
ATOM 1268 O O . ASP B 1 24 ? -12.023 -7.258 3.893 1 95.81 24 ASP B O 1
ATOM 1272 N N . ILE B 1 25 ? -9.93 -7.141 3.066 1 95.94 25 ILE B N 1
ATOM 1273 C CA . ILE B 1 25 ? -10.305 -6.305 1.931 1 95.94 25 ILE B CA 1
ATOM 1274 C C . ILE B 1 25 ? -11.203 -7.098 0.981 1 95.94 25 ILE B C 1
ATOM 1276 O O . ILE B 1 25 ? -12.242 -6.602 0.541 1 95.94 25 ILE B O 1
ATOM 1280 N N . ALA B 1 26 ? -10.875 -8.328 0.736 1 96.25 26 ALA B N 1
ATOM 1281 C CA . ALA B 1 26 ? -11.586 -9.164 -0.231 1 96.25 26 ALA B CA 1
ATOM 1282 C C . ALA B 1 26 ? -12.969 -9.547 0.285 1 96.25 26 ALA B C 1
ATOM 1284 O O . ALA B 1 26 ? -13.93 -9.617 -0.488 1 96.25 26 ALA B O 1
ATOM 1285 N N . ALA B 1 27 ? -13.07 -9.758 1.559 1 93.31 27 ALA B N 1
ATOM 1286 C CA . ALA B 1 27 ? -14.312 -10.25 2.152 1 93.31 27 ALA B CA 1
ATOM 1287 C C . ALA B 1 27 ? -15.414 -9.203 2.061 1 93.31 27 ALA B C 1
ATOM 1289 O O . ALA B 1 27 ? -16.609 -9.531 2.105 1 93.31 27 ALA B O 1
ATOM 1290 N N . ARG B 1 28 ? -15.078 -7.98 1.884 1 89.88 28 ARG B N 1
ATOM 1291 C CA . ARG B 1 28 ? -16.062 -6.906 1.865 1 89.88 28 ARG B CA 1
ATOM 1292 C C . ARG B 1 28 ? -16.531 -6.609 0.442 1 89.88 28 ARG B C 1
ATOM 1294 O O . ARG B 1 28 ? -17.312 -5.691 0.218 1 89.88 28 ARG B O 1
ATOM 1301 N N . ARG B 1 29 ? -16.062 -7.219 -0.7 1 86.94 29 ARG B N 1
ATOM 1302 C CA . ARG B 1 29 ? -16.312 -6.98 -2.117 1 86.94 29 ARG B CA 1
ATOM 1303 C C . ARG B 1 29 ? -16.625 -8.281 -2.848 1 86.94 29 ARG B C 1
ATOM 1305 O O . ARG B 1 29 ? -17.25 -8.281 -3.908 1 86.94 29 ARG B O 1
ATOM 1312 N N . ASP B 1 30 ? -16.859 -9.469 -2.584 1 88.25 30 ASP B N 1
ATOM 1313 C CA . ASP B 1 30 ? -16.875 -10.75 -3.293 1 88.25 30 ASP B CA 1
ATOM 1314 C C . ASP B 1 30 ? -15.672 -10.867 -4.23 1 88.25 30 ASP B C 1
ATOM 1316 O O . ASP B 1 30 ? -15.82 -11.219 -5.398 1 88.25 30 ASP B O 1
ATOM 1320 N N . ALA B 1 31 ? -14.539 -10.477 -3.82 1 96.62 31 ALA B N 1
ATOM 1321 C CA . ALA B 1 31 ? -13.305 -10.414 -4.602 1 96.62 31 ALA B CA 1
ATOM 1322 C C . ALA B 1 31 ? -12.633 -11.781 -4.676 1 96.62 31 ALA B C 1
ATOM 1324 O O . ALA B 1 31 ? -12.859 -12.641 -3.82 1 96.62 31 ALA B O 1
ATOM 1325 N N . THR B 1 32 ? -11.891 -11.992 -5.691 1 98.31 32 THR B N 1
ATOM 1326 C CA . THR B 1 32 ? -11.008 -13.148 -5.816 1 98.31 32 THR B CA 1
ATOM 1327 C C . THR B 1 32 ? -9.602 -12.805 -5.324 1 98.31 32 THR B C 1
ATOM 1329 O O . THR B 1 32 ? -9.055 -11.758 -5.672 1 98.31 32 THR B O 1
ATOM 1332 N N . VAL B 1 33 ? -9.07 -13.648 -4.473 1 98.44 33 VAL B N 1
ATOM 1333 C CA . VAL B 1 33 ? -7.688 -13.492 -4.031 1 98.44 33 VAL B CA 1
ATOM 1334 C C . VAL B 1 33 ? -6.777 -14.414 -4.836 1 98.44 33 VAL B C 1
ATOM 1336 O O . VAL B 1 33 ? -7.012 -15.625 -4.898 1 98.44 33 VAL B O 1
ATOM 1339 N N . HIS B 1 34 ? -5.816 -13.836 -5.516 1 98.56 34 HIS B N 1
ATOM 1340 C CA . HIS B 1 34 ? -4.773 -14.57 -6.223 1 98.56 34 HIS B CA 1
ATOM 1341 C C . HIS B 1 34 ? -3.531 -14.742 -5.355 1 98.56 34 HIS B C 1
ATOM 1343 O O . HIS B 1 34 ? -2.943 -13.758 -4.906 1 98.56 34 HIS B O 1
ATOM 1349 N N . VAL B 1 35 ? -3.193 -15.984 -5.09 1 97.69 35 VAL B N 1
ATOM 1350 C CA . VAL B 1 35 ? -1.985 -16.297 -4.332 1 97.69 35 VAL B CA 1
ATOM 1351 C C . VAL B 1 35 ? -0.875 -16.734 -5.289 1 97.69 35 VAL B C 1
ATOM 1353 O O . VAL B 1 35 ? -1.021 -17.719 -6.016 1 97.69 35 VAL B O 1
ATOM 1356 N N . LEU B 1 36 ? 0.214 -15.961 -5.273 1 97.31 36 LEU B N 1
ATOM 1357 C CA . LEU B 1 36 ? 1.29 -16.188 -6.23 1 97.31 36 LEU B CA 1
ATOM 1358 C C . LEU B 1 36 ? 2.582 -16.578 -5.52 1 97.31 36 LEU B C 1
ATOM 1360 O O . LEU B 1 36 ? 3.004 -15.891 -4.582 1 97.31 36 LEU B O 1
ATOM 1364 N N . TYR B 1 37 ? 3.145 -17.672 -5.887 1 95.94 37 TYR B N 1
ATOM 1365 C CA . TYR B 1 37 ? 4.484 -18.078 -5.48 1 95.94 37 TYR B CA 1
ATOM 1366 C C . T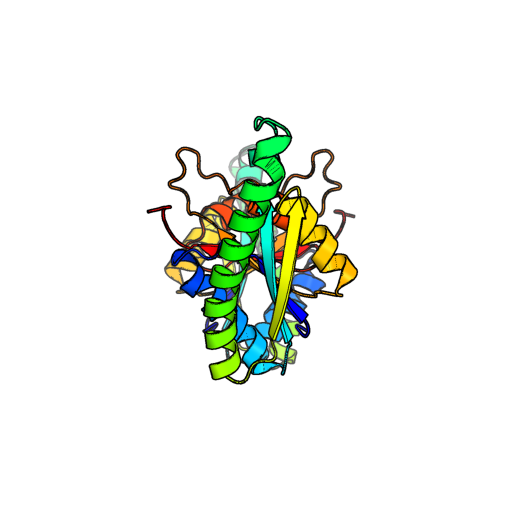YR B 1 37 ? 5.441 -18.078 -6.668 1 95.94 37 TYR B C 1
ATOM 1368 O O . TYR B 1 37 ? 5.137 -18.641 -7.723 1 95.94 37 TYR B O 1
ATOM 1376 N N . VAL B 1 38 ? 6.578 -17.406 -6.496 1 95.25 38 VAL B N 1
ATOM 1377 C CA . VAL B 1 38 ? 7.562 -17.328 -7.57 1 95.25 38 VAL B CA 1
ATOM 1378 C C . VAL B 1 38 ? 8.828 -18.094 -7.176 1 95.25 38 VAL B C 1
ATOM 1380 O O . VAL B 1 38 ? 9.438 -17.797 -6.145 1 95.25 38 VAL B O 1
ATOM 1383 N N . ILE B 1 39 ? 9.141 -19.094 -7.91 1 91.75 39 ILE B N 1
ATOM 1384 C CA . ILE B 1 39 ? 10.422 -19.766 -7.785 1 91.75 39 ILE B CA 1
ATOM 1385 C C . ILE B 1 39 ? 11.539 -18.875 -8.32 1 91.75 39 ILE B C 1
ATOM 1387 O O . ILE B 1 39 ? 11.609 -18.625 -9.523 1 91.75 39 ILE B O 1
ATOM 1391 N N . ASP B 1 40 ? 12.359 -18.406 -7.367 1 87.06 40 ASP B N 1
ATOM 1392 C CA . ASP B 1 40 ? 13.43 -17.484 -7.723 1 87.06 40 ASP B CA 1
ATOM 1393 C C . ASP B 1 40 ? 14.547 -18.203 -8.469 1 87.06 40 ASP B C 1
ATOM 1395 O O . ASP B 1 40 ? 15.336 -18.938 -7.863 1 87.06 40 ASP B O 1
ATOM 1399 N N . ASP B 1 41 ? 14.586 -18.094 -9.797 1 76 41 ASP B N 1
ATOM 1400 C CA . ASP B 1 41 ? 15.531 -18.844 -10.617 1 76 41 ASP B CA 1
ATOM 1401 C C . ASP B 1 41 ? 16.938 -18.266 -10.5 1 76 41 ASP B C 1
ATOM 1403 O O . ASP B 1 41 ? 17.906 -18.859 -10.977 1 76 41 ASP B O 1
ATOM 1407 N N . ARG B 1 42 ? 17.078 -17.094 -9.891 1 73.56 42 ARG B N 1
ATOM 1408 C CA . ARG B 1 42 ? 18.422 -16.578 -9.664 1 73.56 42 ARG B CA 1
ATOM 1409 C C . ARG B 1 42 ? 19.219 -17.5 -8.734 1 73.56 42 ARG B C 1
ATOM 1411 O O . ARG B 1 42 ? 20.453 -17.484 -8.742 1 73.56 42 ARG B O 1
ATOM 1418 N N . SER B 1 43 ? 18.406 -18.172 -8.031 1 62.84 43 SER B N 1
ATOM 1419 C CA . SER B 1 43 ? 19.016 -19.078 -7.066 1 62.84 43 SER B CA 1
ATOM 1420 C C . SER B 1 43 ? 19.641 -20.281 -7.762 1 62.84 43 SER B C 1
ATOM 1422 O O . SER B 1 43 ? 20.438 -21 -7.168 1 62.84 43 SER B O 1
ATOM 1424 N N . PHE B 1 44 ? 19.312 -20.484 -9.047 1 63.53 44 PHE B N 1
ATOM 1425 C CA . PHE B 1 44 ? 19.734 -21.688 -9.758 1 63.53 44 PHE B CA 1
ATOM 1426 C C . PHE B 1 44 ? 20.938 -21.391 -10.641 1 63.53 44 PHE B C 1
ATOM 1428 O O . PHE B 1 44 ? 21.5 -22.297 -11.258 1 63.53 44 PHE B O 1
ATOM 1435 N N . LEU B 1 45 ? 21.172 -20.094 -10.789 1 61.41 45 LEU B N 1
ATOM 1436 C CA . LEU B 1 45 ? 22.141 -19.719 -11.82 1 61.41 45 LEU B CA 1
ATOM 1437 C C . LEU B 1 45 ? 23.453 -20.469 -11.625 1 61.41 45 LEU B C 1
ATOM 1439 O O . LEU B 1 45 ? 24.188 -20.719 -12.586 1 61.41 45 LEU B O 1
ATOM 1443 N N . THR B 1 46 ? 23.609 -20.875 -10.359 1 62.59 46 THR B N 1
ATOM 1444 C CA . THR B 1 46 ? 24.938 -21.469 -10.172 1 62.59 46 THR B CA 1
ATOM 1445 C C . THR B 1 46 ? 24.844 -22.984 -10.203 1 62.59 46 THR B C 1
ATOM 1447 O O . THR B 1 46 ? 25.859 -23.688 -10.07 1 62.59 46 THR B O 1
ATOM 1450 N N . LEU B 1 47 ? 23.703 -23.453 -10.359 1 62.22 47 LEU B N 1
ATOM 1451 C CA . LEU B 1 47 ? 23.609 -24.906 -10.25 1 62.22 47 LEU B CA 1
ATOM 1452 C C . LEU B 1 47 ? 23.891 -25.578 -11.594 1 62.22 47 LEU B C 1
ATOM 1454 O O . LEU B 1 47 ? 23.625 -24.984 -12.641 1 62.22 47 LEU B O 1
ATOM 1458 N N . GLN B 1 48 ? 24.656 -26.625 -11.609 1 63 48 GLN B N 1
ATOM 1459 C CA . GLN B 1 48 ? 24.906 -27.438 -12.797 1 63 48 GLN B CA 1
ATOM 1460 C C . GLN B 1 48 ? 23.594 -27.969 -13.383 1 63 48 GLN B C 1
ATOM 1462 O O . GLN B 1 48 ? 22.625 -28.172 -12.656 1 63 48 GLN B O 1
ATOM 1467 N N . ASP B 1 49 ? 23.438 -28.125 -14.766 1 60.84 49 ASP B N 1
ATOM 1468 C CA . ASP B 1 49 ? 22.25 -28.438 -15.547 1 60.84 49 ASP B CA 1
ATOM 1469 C C . ASP B 1 49 ? 21.516 -29.641 -14.977 1 60.84 49 ASP B C 1
ATOM 1471 O O . ASP B 1 49 ? 20.281 -29.656 -14.898 1 60.84 49 ASP B O 1
ATOM 1475 N N . GLY B 1 50 ? 22.203 -30.734 -14.719 1 60.78 50 GLY B N 1
ATOM 1476 C CA . GLY B 1 50 ? 21.594 -31.984 -14.289 1 60.78 50 GLY B CA 1
ATOM 1477 C C . GLY B 1 50 ? 20.859 -31.875 -12.969 1 60.78 50 GLY B C 1
ATOM 1478 O O . GLY B 1 50 ? 19.984 -32.688 -12.664 1 60.78 50 GLY B O 1
ATOM 1479 N N . MET B 1 51 ? 21.312 -31.047 -12.102 1 61.94 51 MET B N 1
ATOM 1480 C CA . MET B 1 51 ? 20.766 -30.891 -10.758 1 61.94 51 MET B CA 1
ATOM 1481 C C . MET B 1 51 ? 19.641 -29.859 -10.75 1 61.94 51 MET B C 1
ATOM 1483 O O . MET B 1 51 ? 18.859 -29.781 -9.789 1 61.94 51 MET B O 1
ATOM 1487 N N . LYS B 1 52 ? 19.516 -29.469 -11.984 1 67.69 52 LYS B N 1
ATOM 1488 C CA . LYS B 1 52 ? 18.594 -28.344 -12.07 1 67.69 52 LYS B CA 1
ATOM 1489 C C . LYS B 1 52 ? 17.141 -28.797 -12.008 1 67.69 52 LYS B C 1
ATOM 1491 O O . LYS B 1 52 ? 16.312 -28.172 -11.352 1 67.69 52 LYS B O 1
ATOM 1496 N N . SER B 1 53 ? 16.891 -29.984 -12.648 1 71.5 53 SER B N 1
ATOM 1497 C CA . SER B 1 53 ? 15.516 -30.453 -12.727 1 71.5 53 SER B CA 1
ATOM 1498 C C . SER B 1 53 ? 15.008 -30.891 -11.352 1 71.5 53 SER B C 1
ATOM 1500 O O . SER B 1 53 ? 13.891 -30.547 -10.969 1 71.5 53 SER B O 1
ATOM 1502 N N . ASP B 1 54 ? 15.805 -31.672 -10.656 1 75.88 54 ASP B N 1
ATOM 1503 C CA . ASP B 1 54 ? 15.406 -32.156 -9.344 1 75.88 54 ASP B CA 1
ATOM 1504 C C . ASP B 1 54 ? 15.195 -31.016 -8.367 1 75.88 54 ASP B C 1
ATOM 1506 O O . ASP B 1 54 ? 14.242 -31.016 -7.582 1 75.88 54 ASP B O 1
ATOM 1510 N N . VAL B 1 55 ? 15.984 -30.047 -8.531 1 78.31 55 VAL B N 1
ATOM 1511 C CA . VAL B 1 55 ? 15.914 -28.891 -7.633 1 78.31 55 VAL B CA 1
ATOM 1512 C C . VAL B 1 55 ? 14.664 -28.078 -7.941 1 78.31 55 VAL B C 1
ATOM 1514 O O . VAL B 1 55 ? 13.961 -27.625 -7.031 1 78.31 55 VAL B O 1
ATOM 1517 N N . GLU B 1 56 ? 14.352 -28.031 -9.18 1 81.06 56 GLU B N 1
ATOM 1518 C CA . GLU B 1 56 ? 13.156 -27.281 -9.586 1 81.06 56 GLU B CA 1
ATOM 1519 C C . GLU B 1 56 ? 11.891 -27.953 -9.07 1 81.06 56 GLU B C 1
ATOM 1521 O O . GLU B 1 56 ? 10.961 -27.281 -8.617 1 81.06 56 GLU B O 1
ATOM 1526 N N . ASP B 1 57 ? 11.875 -29.234 -9.219 1 84.69 57 ASP B N 1
ATOM 1527 C CA . ASP B 1 57 ? 10.719 -29.984 -8.742 1 84.69 57 ASP B CA 1
ATOM 1528 C C . ASP B 1 57 ? 10.539 -29.812 -7.234 1 84.69 57 ASP B C 1
ATOM 1530 O O . ASP B 1 57 ? 9.406 -29.703 -6.746 1 84.69 57 ASP B O 1
ATOM 1534 N N . GLU B 1 58 ? 11.617 -29.781 -6.609 1 84.06 58 GLU B N 1
ATOM 1535 C CA . GLU B 1 58 ? 11.57 -29.594 -5.164 1 84.06 58 GLU B CA 1
ATOM 1536 C C . GLU B 1 58 ? 11.062 -28.203 -4.797 1 84.06 58 GLU B C 1
ATOM 1538 O O . GLU B 1 58 ? 10.258 -28.062 -3.877 1 84.06 58 GLU B O 1
ATOM 1543 N N . LEU B 1 59 ? 11.484 -27.297 -5.543 1 83.56 59 LEU B N 1
ATOM 1544 C CA . LEU B 1 59 ? 11.07 -25.922 -5.273 1 83.56 59 LEU B CA 1
ATOM 1545 C C . LEU B 1 59 ? 9.594 -25.734 -5.605 1 83.56 59 LEU B C 1
ATOM 1547 O O . LEU B 1 59 ? 8.883 -25.016 -4.895 1 83.56 59 LEU B O 1
ATOM 1551 N N . ARG B 1 60 ? 9.195 -26.391 -6.59 1 87.44 60 ARG B N 1
ATOM 1552 C CA . ARG B 1 60 ? 7.781 -26.328 -6.938 1 87.44 60 ARG B CA 1
ATOM 1553 C C . ARG B 1 60 ? 6.922 -26.969 -5.852 1 87.44 60 ARG B C 1
ATOM 1555 O O . ARG B 1 60 ? 5.863 -26.453 -5.504 1 87.44 60 ARG B O 1
ATOM 1562 N N . ALA B 1 61 ? 7.391 -28.062 -5.379 1 88.25 61 ALA B N 1
ATOM 1563 C CA . ALA B 1 61 ? 6.668 -28.719 -4.293 1 88.25 61 ALA B CA 1
ATOM 1564 C C . ALA B 1 61 ? 6.605 -27.828 -3.055 1 88.25 61 ALA B C 1
ATOM 1566 O O . ALA B 1 61 ? 5.578 -27.781 -2.373 1 88.25 61 ALA B O 1
ATOM 1567 N N . GLU B 1 62 ? 7.645 -27.141 -2.807 1 83.5 62 GLU B N 1
ATOM 1568 C CA . GLU B 1 62 ? 7.672 -26.188 -1.705 1 83.5 62 GLU B CA 1
ATOM 1569 C C . GLU B 1 62 ? 6.664 -25.062 -1.928 1 83.5 62 GLU B C 1
ATOM 1571 O O . GLU B 1 62 ? 5.961 -24.656 -0.999 1 83.5 62 GLU B O 1
ATOM 1576 N N . GLY B 1 63 ? 6.656 -24.594 -3.137 1 87.19 63 GLY B N 1
ATOM 1577 C CA . GLY B 1 63 ? 5.691 -23.562 -3.484 1 87.19 63 GLY B CA 1
ATOM 1578 C C . GLY B 1 63 ? 4.254 -24.016 -3.324 1 87.19 63 GLY B C 1
ATOM 1579 O O . GLY B 1 63 ? 3.41 -23.266 -2.832 1 87.19 63 GLY B O 1
ATOM 1580 N N . GLU B 1 64 ? 4.004 -25.266 -3.695 1 90.31 64 GLU B N 1
ATOM 1581 C CA . GLU B 1 64 ? 2.668 -25.828 -3.553 1 90.31 64 GLU B CA 1
ATOM 1582 C C . GLU B 1 64 ? 2.26 -25.922 -2.084 1 90.31 64 GLU B C 1
ATOM 1584 O O . GLU B 1 64 ? 1.128 -25.578 -1.729 1 90.31 64 GLU B O 1
ATOM 1589 N N . THR B 1 65 ? 3.182 -26.312 -1.33 1 87.19 65 THR B N 1
ATOM 1590 C CA . THR B 1 65 ? 2.906 -26.406 0.099 1 87.19 65 THR B CA 1
ATOM 1591 C C . THR B 1 65 ? 2.65 -25.031 0.692 1 87.19 65 THR B C 1
ATOM 1593 O O . THR B 1 65 ? 1.695 -24.844 1.449 1 87.19 65 THR B O 1
ATOM 1596 N N . ALA B 1 66 ? 3.461 -24.094 0.337 1 83.69 66 ALA B N 1
ATOM 1597 C CA . ALA B 1 66 ? 3.344 -22.719 0.831 1 83.69 66 ALA B CA 1
ATOM 1598 C C . ALA B 1 66 ? 2.004 -22.109 0.433 1 83.69 66 ALA B C 1
ATOM 1600 O O . ALA B 1 66 ? 1.337 -21.469 1.253 1 83.69 66 ALA B O 1
ATOM 1601 N N . THR B 1 67 ? 1.573 -22.312 -0.771 1 90.44 67 THR B N 1
ATOM 1602 C CA . THR B 1 67 ? 0.352 -21.688 -1.268 1 90.44 67 THR B CA 1
ATOM 1603 C C . THR B 1 67 ? -0.881 -22.406 -0.72 1 90.44 67 THR B C 1
ATOM 1605 O O . THR B 1 67 ? -1.928 -21.781 -0.523 1 90.44 67 THR B O 1
ATOM 1608 N N . THR B 1 68 ? -0.762 -23.672 -0.45 1 89.44 68 THR B N 1
ATOM 1609 C CA . THR B 1 68 ? -1.905 -24.438 0.032 1 89.44 68 THR B CA 1
ATOM 1610 C C . THR B 1 68 ? -2.342 -23.953 1.41 1 89.44 68 THR B C 1
ATOM 1612 O O . THR B 1 68 ? -3.537 -23.797 1.67 1 89.44 68 THR B O 1
ATOM 1615 N N . SER B 1 69 ? -1.456 -23.703 2.275 1 84.38 69 SER B N 1
ATOM 1616 C CA . SER B 1 69 ? -1.782 -23.219 3.615 1 84.38 69 SER B CA 1
ATOM 1617 C C . SER B 1 69 ? -2.525 -21.891 3.559 1 84.38 69 SER B C 1
ATOM 161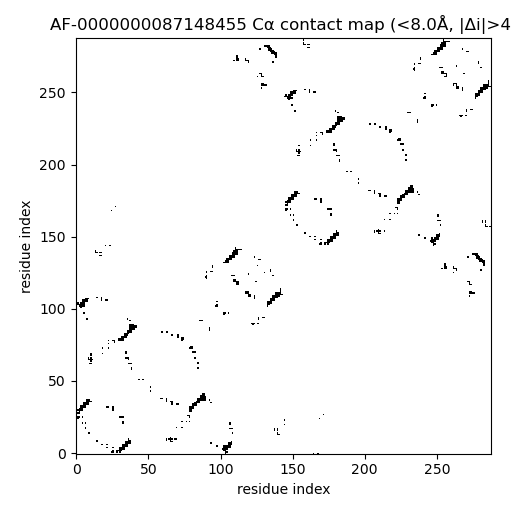9 O O . SER B 1 69 ? -3.537 -21.703 4.238 1 84.38 69 SER B O 1
ATOM 1621 N N . VAL B 1 70 ? -2.104 -21.016 2.727 1 88.38 70 VAL B N 1
ATOM 1622 C CA . VAL B 1 70 ? -2.709 -19.703 2.557 1 88.38 70 VAL B CA 1
ATOM 1623 C C . VAL B 1 70 ? -4.086 -19.844 1.913 1 88.38 70 VAL B C 1
ATOM 1625 O O . VAL B 1 70 ? -5.059 -19.234 2.371 1 88.38 70 VAL B O 1
ATOM 1628 N N . THR B 1 71 ? -4.141 -20.672 0.952 1 92.62 71 THR B N 1
ATOM 1629 C CA . THR B 1 71 ? -5.375 -20.891 0.21 1 92.62 71 THR B CA 1
ATOM 1630 C C . THR B 1 71 ? -6.449 -21.5 1.113 1 92.62 71 THR B C 1
ATOM 1632 O O . THR B 1 71 ? -7.598 -21.047 1.104 1 92.62 71 THR B O 1
ATOM 1635 N N . ASP B 1 72 ? -6.039 -22.438 1.888 1 91.19 72 ASP B N 1
ATOM 1636 C CA . ASP B 1 72 ? -6.992 -23.094 2.783 1 91.19 72 ASP B CA 1
ATOM 1637 C C . ASP B 1 72 ? -7.602 -22.094 3.76 1 91.19 72 ASP B C 1
ATOM 1639 O O . ASP B 1 72 ? -8.812 -22.109 4 1 91.19 72 ASP B O 1
ATOM 1643 N N . ARG B 1 73 ? -6.816 -21.281 4.281 1 88.94 73 ARG B N 1
ATOM 1644 C CA . ARG B 1 73 ? -7.281 -20.281 5.23 1 88.94 73 ARG B CA 1
ATOM 1645 C C . ARG B 1 73 ? -8.273 -19.328 4.574 1 88.94 73 ARG B C 1
ATOM 1647 O O . ARG B 1 73 ? -9.336 -19.047 5.137 1 88.94 73 ARG B O 1
ATOM 1654 N N . LEU B 1 74 ? -7.984 -18.859 3.391 1 94.88 74 LEU B N 1
ATOM 1655 C CA . LEU B 1 74 ? -8.812 -17.906 2.666 1 94.88 74 LEU B CA 1
ATOM 1656 C C . LEU B 1 74 ? -10.141 -18.547 2.252 1 94.88 74 LEU B C 1
ATOM 1658 O O . LEU B 1 74 ? -11.195 -17.922 2.354 1 94.88 74 LEU B O 1
ATOM 1662 N N . GLU B 1 75 ? -10.055 -19.766 1.85 1 94.88 75 GLU B N 1
ATOM 1663 C CA . GLU B 1 75 ? -11.258 -20.469 1.426 1 94.88 75 GLU B CA 1
ATOM 1664 C C . GLU B 1 75 ? -12.172 -20.766 2.613 1 94.88 75 GLU B C 1
ATOM 1666 O O . GLU B 1 75 ? -13.398 -20.734 2.486 1 94.88 75 GLU B O 1
ATOM 1671 N N . ARG B 1 76 ? -11.516 -21.047 3.684 1 91.81 76 ARG B N 1
ATOM 1672 C CA . ARG B 1 76 ? -12.305 -21.266 4.895 1 91.81 76 ARG B CA 1
ATOM 1673 C C . ARG B 1 76 ? -13.078 -20.016 5.281 1 91.81 76 ARG B C 1
ATOM 1675 O O . ARG B 1 76 ? -14.18 -20.094 5.836 1 91.81 76 ARG B O 1
ATOM 1682 N N . ASP B 1 77 ? -12.586 -18.938 4.902 1 89.62 77 ASP B N 1
ATOM 1683 C CA . ASP B 1 77 ? -13.25 -17.656 5.176 1 89.62 77 ASP B CA 1
ATOM 1684 C C . ASP B 1 77 ? -14.273 -17.328 4.094 1 89.62 77 ASP B C 1
ATOM 1686 O O . ASP B 1 77 ? -14.852 -16.25 4.086 1 89.62 77 ASP B O 1
ATOM 1690 N N . GLY B 1 78 ?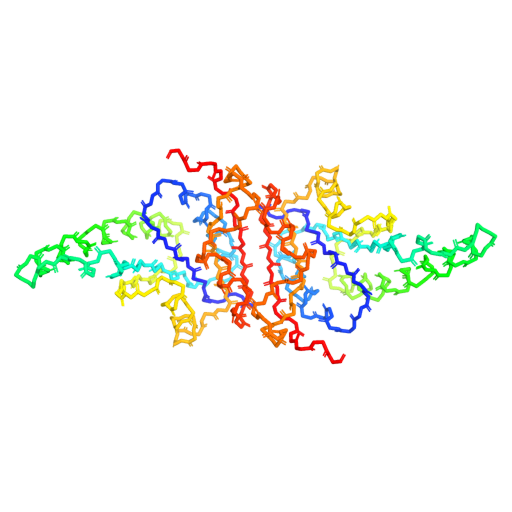 -14.445 -18.234 3.104 1 93.88 78 GLY B N 1
ATOM 1691 C CA . GLY B 1 78 ? -15.477 -18.078 2.088 1 93.88 78 GLY B CA 1
ATOM 1692 C C . GLY B 1 78 ? -15.008 -17.281 0.884 1 93.88 78 GLY B C 1
ATOM 1693 O O . GLY B 1 78 ? -15.828 -16.812 0.085 1 93.88 78 GLY B O 1
ATOM 1694 N N . LEU B 1 79 ? -13.734 -17.094 0.79 1 96.44 79 LEU B N 1
ATOM 1695 C CA . LEU B 1 79 ? -13.219 -16.281 -0.302 1 96.44 79 LEU B CA 1
ATOM 1696 C C . LEU B 1 79 ? -12.883 -17.141 -1.515 1 96.44 79 LEU B C 1
ATOM 1698 O O . LEU B 1 79 ? -12.469 -18.297 -1.367 1 96.44 79 LEU B O 1
ATOM 1702 N N . ALA B 1 80 ? -13.133 -16.594 -2.697 1 97.62 80 ALA B N 1
ATOM 1703 C CA . ALA B 1 80 ? -12.609 -17.203 -3.922 1 97.62 80 ALA B CA 1
ATOM 1704 C C . ALA B 1 80 ? -11.094 -17.031 -4.016 1 97.62 80 ALA B C 1
ATOM 1706 O O . ALA B 1 80 ? -10.57 -15.93 -3.785 1 97.62 80 ALA B O 1
ATOM 1707 N N . VAL B 1 81 ? -10.445 -18.188 -4.34 1 98.06 81 VAL B N 1
ATOM 1708 C CA . VAL B 1 81 ? -8.984 -18.141 -4.367 1 98.06 81 VAL B CA 1
ATOM 1709 C C . VAL B 1 81 ? -8.469 -18.766 -5.656 1 98.06 81 VAL B C 1
ATOM 1711 O O . VAL B 1 81 ? -8.969 -19.812 -6.086 1 98.06 81 VAL B O 1
ATOM 1714 N N . ARG B 1 82 ? -7.516 -18.109 -6.262 1 97.62 82 ARG B N 1
ATOM 1715 C CA . ARG B 1 82 ? -6.699 -18.656 -7.34 1 97.62 82 ARG B CA 1
ATOM 1716 C C . ARG B 1 82 ? -5.23 -18.719 -6.941 1 97.62 82 ARG B C 1
ATOM 1718 O O . ARG B 1 82 ? -4.711 -17.781 -6.324 1 97.62 82 ARG B O 1
ATOM 1725 N N . THR B 1 83 ? -4.633 -19.859 -7.258 1 96.81 83 THR B N 1
ATOM 1726 C CA . THR B 1 83 ? -3.217 -20 -6.93 1 96.81 83 THR B CA 1
ATOM 1727 C C . THR B 1 83 ? -2.379 -20.125 -8.203 1 96.81 83 THR B C 1
ATOM 1729 O O . THR B 1 83 ? -2.836 -20.672 -9.203 1 96.81 83 THR B O 1
ATOM 1732 N N . GLU B 1 84 ? -1.241 -19.547 -8.172 1 96.5 84 GLU B N 1
ATOM 1733 C CA . GLU B 1 84 ? -0.297 -19.594 -9.281 1 96.5 84 GLU B CA 1
ATOM 1734 C C . GLU B 1 84 ? 1.134 -19.766 -8.781 1 96.5 84 GLU B C 1
ATOM 1736 O O . GLU B 1 84 ? 1.53 -19.156 -7.789 1 96.5 84 GLU B O 1
ATOM 1741 N N . ILE B 1 85 ? 1.872 -20.672 -9.438 1 95.12 85 ILE B N 1
ATOM 1742 C CA . ILE B 1 85 ? 3.309 -20.828 -9.227 1 95.12 85 ILE B CA 1
ATOM 1743 C C . ILE B 1 85 ? 4.055 -20.469 -10.508 1 95.12 85 ILE B C 1
ATOM 1745 O O . ILE B 1 85 ? 3.764 -21.016 -11.578 1 95.12 85 ILE B O 1
ATOM 1749 N N . ARG B 1 86 ? 4.965 -19.578 -10.383 1 95.25 86 ARG B N 1
ATOM 1750 C CA . ARG B 1 86 ? 5.766 -19.141 -11.516 1 95.25 86 ARG B CA 1
ATOM 1751 C C . ARG B 1 86 ? 7.254 -19.25 -11.219 1 95.25 86 ARG B C 1
ATOM 1753 O O . ARG B 1 86 ? 7.648 -19.438 -10.062 1 95.25 86 ARG B O 1
ATOM 1760 N N . LYS B 1 87 ? 8.023 -19.266 -12.305 1 93.25 87 LYS B N 1
ATOM 1761 C CA . LYS B 1 87 ? 9.477 -19.25 -12.219 1 93.25 87 LYS B CA 1
ATOM 1762 C C . LYS B 1 87 ? 10.062 -18 -12.867 1 93.25 87 LYS B C 1
ATOM 1764 O O . LYS B 1 87 ? 9.664 -17.609 -13.969 1 93.25 87 LYS B O 1
ATOM 1769 N N . GLY B 1 88 ? 10.938 -17.297 -12.148 1 94.06 88 GLY B N 1
ATOM 1770 C CA . GLY B 1 88 ? 11.562 -16.078 -12.656 1 94.06 88 GLY B CA 1
ATOM 1771 C C . GLY B 1 88 ? 11.945 -15.102 -11.562 1 94.06 88 GLY B C 1
ATOM 1772 O O . GLY B 1 88 ? 12.125 -15.492 -10.406 1 94.06 88 GLY B O 1
ATOM 1773 N N . ASN B 1 89 ? 12.25 -13.875 -11.938 1 94 89 ASN B N 1
ATOM 1774 C CA . ASN B 1 89 ? 12.469 -12.812 -10.961 1 94 89 ASN B CA 1
ATOM 1775 C C . ASN B 1 89 ? 11.188 -12.461 -10.211 1 94 89 ASN B C 1
ATOM 1777 O O . ASN B 1 89 ? 10.172 -12.148 -10.828 1 94 89 ASN B O 1
ATOM 1781 N N . PRO B 1 90 ? 11.211 -12.531 -8.984 1 94.81 90 PRO B N 1
ATOM 1782 C CA . PRO B 1 90 ? 9.969 -12.375 -8.219 1 94.81 90 PRO B CA 1
ATOM 1783 C C . PRO B 1 90 ? 9.242 -11.07 -8.531 1 94.81 90 PRO B C 1
ATOM 1785 O O . PRO B 1 90 ? 8.031 -11.078 -8.797 1 94.81 90 PRO B O 1
ATOM 1788 N N . ALA B 1 91 ? 9.953 -9.984 -8.547 1 95.69 91 ALA B N 1
ATOM 1789 C CA . ALA B 1 91 ? 9.297 -8.703 -8.805 1 95.69 91 ALA B CA 1
ATOM 1790 C C . ALA B 1 91 ? 8.711 -8.656 -10.211 1 95.69 91 ALA B C 1
ATOM 1792 O O . ALA B 1 91 ? 7.586 -8.203 -10.406 1 95.69 91 ALA B O 1
ATOM 1793 N N . ASP B 1 92 ? 9.484 -9.18 -11.188 1 97 92 ASP B N 1
ATOM 1794 C CA . ASP B 1 92 ? 9.031 -9.203 -12.578 1 97 92 ASP B CA 1
ATOM 1795 C C . ASP B 1 92 ? 7.781 -10.062 -12.734 1 97 92 ASP B C 1
ATOM 1797 O O . ASP B 1 92 ? 6.84 -9.688 -13.43 1 97 92 ASP B O 1
ATOM 1801 N N . GLU B 1 93 ? 7.785 -11.125 -12.07 1 98 93 GLU B N 1
ATOM 1802 C CA . GLU B 1 93 ? 6.656 -12.047 -12.18 1 98 93 GLU B CA 1
ATOM 1803 C C . GLU B 1 93 ? 5.418 -11.484 -11.484 1 98 93 GLU B C 1
ATOM 1805 O O . GLU B 1 93 ? 4.297 -11.68 -11.953 1 98 93 GLU B O 1
ATOM 1810 N N . VAL B 1 94 ? 5.559 -10.82 -10.352 1 98.44 94 VAL B N 1
ATOM 1811 C CA . VAL B 1 94 ? 4.438 -10.18 -9.672 1 98.44 94 VAL B CA 1
ATOM 1812 C C . VAL B 1 94 ? 3.795 -9.148 -10.586 1 98.44 94 VAL B C 1
ATOM 1814 O O . VAL B 1 94 ? 2.574 -9.133 -10.758 1 98.44 94 VAL B O 1
ATOM 1817 N N . LEU B 1 95 ? 4.633 -8.344 -11.211 1 98.25 95 LEU B N 1
ATOM 1818 C CA . LEU B 1 95 ? 4.137 -7.281 -12.078 1 98.25 95 LEU B CA 1
ATOM 1819 C C . LEU B 1 95 ? 3.492 -7.867 -13.336 1 98.25 95 LEU B C 1
ATOM 1821 O O . LEU B 1 95 ? 2.434 -7.402 -13.766 1 98.25 95 LEU B O 1
ATOM 1825 N N . ALA B 1 96 ? 4.156 -8.875 -13.914 1 98.69 96 ALA B N 1
ATOM 1826 C CA . ALA B 1 96 ? 3.609 -9.516 -15.109 1 98.69 96 ALA B CA 1
ATOM 1827 C C . ALA B 1 96 ? 2.262 -10.164 -14.805 1 98.69 96 ALA B C 1
ATOM 1829 O O . ALA B 1 96 ? 1.309 -10.016 -15.578 1 98.69 96 ALA B O 1
ATOM 1830 N N . TYR B 1 97 ? 2.164 -10.859 -13.68 1 98.81 97 TYR B N 1
ATOM 1831 C CA . TYR B 1 97 ? 0.913 -11.508 -13.305 1 98.81 97 TYR B CA 1
ATOM 1832 C C . TYR B 1 97 ? -0.18 -10.477 -13.047 1 98.81 97 TYR B C 1
ATOM 1834 O O . TYR B 1 97 ? -1.339 -10.688 -13.406 1 98.81 97 TYR B O 1
ATOM 1842 N N . ALA B 1 98 ? 0.173 -9.422 -12.367 1 98.69 98 ALA B N 1
ATOM 1843 C CA . ALA B 1 98 ? -0.804 -8.367 -12.102 1 98.69 98 ALA B CA 1
ATOM 1844 C C . ALA B 1 98 ? -1.442 -7.875 -13.398 1 98.69 98 ALA B C 1
ATOM 1846 O O . ALA B 1 98 ? -2.662 -7.711 -13.469 1 98.69 98 ALA B O 1
ATOM 1847 N N . ASP B 1 99 ? -0.612 -7.68 -14.383 1 98.31 99 ASP B N 1
ATOM 1848 C CA . ASP B 1 99 ? -1.1 -7.203 -15.672 1 98.31 99 ASP B CA 1
ATOM 1849 C C . ASP B 1 99 ? -1.938 -8.273 -16.375 1 98.31 99 ASP B C 1
ATOM 1851 O O . ASP B 1 99 ? -3.07 -8.008 -16.781 1 98.31 99 ASP B O 1
ATOM 1855 N N . GLU B 1 100 ? -1.44 -9.508 -16.422 1 98.56 100 GLU B N 1
ATOM 1856 C CA . GLU B 1 100 ? -2.045 -10.609 -17.156 1 98.56 100 GLU B CA 1
ATOM 1857 C C . GLU B 1 100 ? -3.398 -10.992 -16.562 1 98.56 100 GLU B C 1
ATOM 1859 O O . GLU B 1 100 ? -4.332 -11.328 -17.297 1 98.56 100 GLU B O 1
ATOM 1864 N N . ALA B 1 101 ? -3.521 -10.969 -15.258 1 98.56 101 ALA B N 1
ATOM 1865 C CA . ALA B 1 101 ? -4.703 -11.492 -14.578 1 98.56 101 ALA B CA 1
ATOM 1866 C C . ALA B 1 101 ? -5.672 -10.375 -14.211 1 98.56 101 ALA B C 1
ATOM 1868 O O . ALA B 1 101 ? -6.684 -10.617 -13.547 1 98.56 101 ALA B O 1
ATOM 1869 N N . GLY B 1 102 ? -5.352 -9.086 -14.57 1 98.25 102 GLY B N 1
ATOM 1870 C CA . GLY B 1 102 ? -6.242 -7.977 -14.281 1 98.25 102 GLY B CA 1
ATOM 1871 C C . GLY B 1 102 ? -6.348 -7.66 -12.805 1 98.25 102 GLY B C 1
ATOM 1872 O O . GLY B 1 102 ? -7.426 -7.336 -12.305 1 98.25 102 GLY B O 1
ATOM 1873 N N . ILE B 1 103 ? -5.281 -7.824 -12.102 1 98.75 103 ILE B N 1
ATOM 1874 C CA . ILE B 1 103 ? -5.23 -7.512 -10.68 1 98.75 103 ILE B CA 1
ATOM 1875 C C . ILE B 1 103 ? -5.488 -6.023 -10.461 1 98.75 103 ILE B C 1
ATOM 1877 O O . ILE B 1 103 ? -4.965 -5.184 -11.203 1 98.75 103 ILE B O 1
ATOM 1881 N N . ASP B 1 104 ? -6.262 -5.723 -9.461 1 98.56 104 ASP B N 1
ATOM 1882 C CA . ASP B 1 104 ? -6.527 -4.309 -9.234 1 98.56 104 ASP B CA 1
ATOM 1883 C C . ASP B 1 104 ? -6.062 -3.883 -7.84 1 98.56 104 ASP B C 1
ATOM 1885 O O . ASP B 1 104 ? -6.234 -2.727 -7.449 1 98.56 104 ASP B O 1
ATOM 1889 N N . LEU B 1 105 ? -5.414 -4.82 -7.102 1 98.75 105 LEU B N 1
ATOM 1890 C CA . LEU B 1 105 ? -4.73 -4.539 -5.844 1 98.75 105 LEU B CA 1
ATOM 1891 C C . LEU B 1 105 ? -3.66 -5.582 -5.559 1 98.75 105 LEU B C 1
ATOM 1893 O O . LEU B 1 105 ? -3.91 -6.785 -5.684 1 98.75 105 LEU B O 1
ATOM 1897 N N . VAL B 1 106 ? -2.475 -5.168 -5.207 1 98.81 106 VAL B N 1
ATOM 1898 C CA . VAL B 1 106 ? -1.439 -6.059 -4.691 1 98.81 106 VAL B CA 1
ATOM 1899 C C . VAL B 1 106 ? -1.287 -5.855 -3.184 1 98.81 106 VAL B C 1
ATOM 1901 O O . VAL B 1 106 ? -1.172 -4.723 -2.713 1 98.81 106 VAL B O 1
ATOM 1904 N N . VAL B 1 107 ? -1.335 -6.902 -2.436 1 98.69 107 VAL B N 1
ATOM 1905 C CA . VAL B 1 107 ? -1.065 -6.883 -1.001 1 98.69 107 VAL B CA 1
ATOM 1906 C C . VAL B 1 107 ? 0.196 -7.691 -0.703 1 98.69 107 VAL B C 1
ATOM 1908 O O . VAL B 1 107 ? 0.246 -8.898 -0.967 1 98.69 107 VAL B O 1
ATOM 1911 N N . MET B 1 108 ? 1.212 -7.027 -0.155 1 97.25 108 MET B N 1
ATOM 1912 C CA . MET B 1 108 ? 2.471 -7.746 0.022 1 97.25 108 MET B CA 1
ATOM 1913 C C . MET B 1 108 ? 3.154 -7.336 1.322 1 97.25 108 MET B C 1
ATOM 1915 O O . MET B 1 108 ? 2.865 -6.27 1.871 1 97.25 108 MET B O 1
ATOM 1919 N N . GLY B 1 109 ? 4 -8.195 1.758 1 94.69 109 GLY B N 1
ATOM 1920 C CA . GLY B 1 109 ? 4.738 -7.957 2.988 1 94.69 109 GLY B CA 1
ATOM 1921 C C . GLY B 1 109 ? 6.02 -7.18 2.775 1 94.69 109 GLY B C 1
ATOM 1922 O O . GLY B 1 109 ? 6.664 -7.305 1.731 1 94.69 109 GLY B O 1
ATOM 1923 N N . THR B 1 110 ? 6.332 -6.34 3.773 1 89.25 110 THR B N 1
ATOM 1924 C CA . THR B 1 110 ? 7.637 -5.691 3.852 1 89.25 110 THR B CA 1
ATOM 1925 C C . THR B 1 110 ? 8.305 -5.973 5.195 1 89.25 110 THR B C 1
ATOM 1927 O O . THR B 1 110 ? 7.621 -6.191 6.199 1 89.25 110 THR B O 1
ATOM 1930 N N . HIS B 1 111 ? 9.594 -6.18 5.109 1 78 111 HIS B N 1
ATOM 1931 C CA . HIS B 1 111 ? 10.336 -6.297 6.359 1 78 111 HIS B CA 1
ATOM 1932 C C . HIS B 1 111 ? 10.75 -4.926 6.883 1 78 111 HIS B C 1
ATOM 1934 O O . HIS B 1 111 ? 11.023 -4.012 6.098 1 78 111 HIS B O 1
ATOM 1940 N N . GLY B 1 112 ? 10.289 -4.57 8.055 1 60.28 112 GLY B N 1
ATOM 1941 C CA . GLY B 1 112 ? 10.586 -3.291 8.68 1 60.28 112 GLY B CA 1
ATOM 1942 C C . GLY B 1 112 ? 12.055 -2.906 8.586 1 60.28 112 GLY B C 1
ATOM 1943 O O . GLY B 1 112 ? 12.836 -3.578 7.91 1 60.28 112 GLY B O 1
ATOM 1944 N N . ALA B 1 113 ? 12.297 -1.767 9.133 1 53.03 113 ALA B N 1
ATOM 1945 C CA . ALA B 1 113 ? 13.578 -1.062 9.172 1 53.03 113 ALA B CA 1
ATOM 1946 C C . ALA B 1 113 ? 14.695 -1.977 9.664 1 53.03 113 ALA B C 1
ATOM 1948 O O . ALA B 1 113 ? 15.859 -1.583 9.688 1 53.03 113 ALA B O 1
ATOM 1949 N N . ASP B 1 114 ? 14.469 -2.996 10.406 1 51.34 114 ASP B N 1
ATOM 1950 C CA . ASP B 1 114 ? 15.789 -3.469 10.82 1 51.34 114 ASP B CA 1
ATOM 1951 C C . ASP B 1 114 ? 16.703 -3.674 9.617 1 51.34 114 ASP B C 1
ATOM 1953 O O . ASP B 1 114 ? 17.734 -4.332 9.727 1 51.34 114 ASP B O 1
ATOM 1957 N N . TYR B 1 115 ? 16.094 -3.766 8.547 1 47.84 115 TYR B N 1
ATOM 1958 C CA . TYR B 1 115 ? 17.266 -4.012 7.703 1 47.84 115 TYR B CA 1
ATOM 1959 C C . TYR B 1 115 ? 18.328 -2.938 7.906 1 47.84 115 TYR B C 1
ATOM 1961 O O . TYR B 1 115 ? 18 -1.769 8.133 1 47.84 115 TYR B O 1
ATOM 1969 N N . GLN B 1 116 ? 19.375 -3.137 8.258 1 50 116 GLN B N 1
ATOM 1970 C CA . GLN B 1 116 ? 20.469 -2.248 8.633 1 50 116 GLN B CA 1
ATOM 1971 C C . GLN B 1 116 ? 20.312 -0.876 7.98 1 50 116 GLN B C 1
ATOM 1973 O O . GLN B 1 116 ? 20.734 0.136 8.547 1 50 116 GLN B O 1
ATOM 1978 N N . ARG B 1 117 ? 19.5 -0.765 6.797 1 55.28 117 ARG B N 1
ATOM 1979 C CA . ARG B 1 117 ? 19.641 0.511 6.102 1 55.28 117 ARG B CA 1
ATOM 1980 C C . ARG B 1 117 ? 18.281 1.11 5.77 1 55.28 117 ARG B C 1
ATOM 1982 O O . ARG B 1 117 ? 18.172 1.948 4.875 1 55.28 117 ARG B O 1
ATOM 1989 N N . ASN B 1 118 ? 17.016 0.836 6.68 1 59.34 118 ASN B N 1
ATOM 1990 C CA . ASN B 1 118 ? 15.742 1.49 6.406 1 59.34 118 ASN B CA 1
ATOM 1991 C C . ASN B 1 118 ? 15.352 1.361 4.938 1 59.34 118 ASN B C 1
ATOM 1993 O O . ASN B 1 118 ? 14.953 2.344 4.305 1 59.34 118 ASN B O 1
ATOM 1997 N N . MET B 1 119 ? 15.648 0.108 4.449 1 71 119 MET B N 1
ATOM 1998 C CA . MET B 1 119 ? 15.391 -0.081 3.023 1 71 119 MET B CA 1
ATOM 1999 C C . MET B 1 119 ? 14.336 -1.155 2.797 1 71 119 MET B C 1
ATOM 2001 O O . MET B 1 119 ? 14.258 -2.123 3.557 1 71 119 MET B O 1
ATOM 2005 N N . LEU B 1 120 ? 13.438 -0.926 1.912 1 82.62 120 LEU B N 1
ATOM 2006 C CA . LEU B 1 120 ? 12.523 -1.945 1.417 1 82.62 120 LEU B CA 1
ATOM 2007 C C . LEU B 1 120 ? 13.281 -3.088 0.753 1 82.62 120 LEU B C 1
ATOM 2009 O O . LEU B 1 120 ? 14.367 -2.881 0.204 1 82.62 120 LEU B O 1
ATOM 2013 N N . GLY B 1 121 ? 12.727 -4.34 0.929 1 85.81 121 GLY B N 1
ATOM 2014 C CA . GLY B 1 121 ? 13.25 -5.418 0.108 1 85.81 121 GLY B CA 1
ATOM 2015 C C . GLY B 1 121 ? 13.172 -5.129 -1.379 1 85.81 121 GLY B C 1
ATOM 2016 O O . GLY B 1 121 ? 12.32 -4.355 -1.822 1 85.81 121 GLY B O 1
ATOM 2017 N N . SER B 1 122 ? 14.023 -5.77 -2.092 1 86.25 122 SER B N 1
ATOM 2018 C CA . SER B 1 122 ? 14.164 -5.492 -3.518 1 86.25 122 SER B CA 1
ATOM 2019 C C . SER B 1 122 ? 12.859 -5.758 -4.266 1 86.25 122 SER B C 1
ATOM 2021 O O . SER B 1 122 ? 12.5 -5.016 -5.18 1 86.25 122 SER B O 1
ATOM 2023 N N . VAL B 1 123 ? 12.102 -6.793 -3.861 1 91.06 123 VAL B N 1
ATOM 2024 C CA . VAL B 1 123 ? 10.859 -7.125 -4.555 1 91.06 123 VAL B CA 1
ATOM 2025 C C . VAL B 1 123 ? 9.797 -6.07 -4.246 1 91.06 123 VAL B C 1
ATOM 2027 O O . VAL B 1 123 ? 9.188 -5.512 -5.16 1 91.06 123 VAL B O 1
ATOM 2030 N N . SER B 1 124 ? 9.609 -5.816 -2.965 1 92.75 124 SER B N 1
ATOM 2031 C CA . SER B 1 124 ? 8.609 -4.824 -2.576 1 92.75 124 SER B CA 1
ATOM 2032 C C . SER B 1 124 ? 8.93 -3.455 -3.166 1 92.75 124 SER B C 1
ATOM 2034 O O . SER B 1 124 ? 8.031 -2.752 -3.635 1 92.75 124 SER B O 1
ATOM 2036 N N . GLN B 1 125 ? 10.211 -3.105 -3.145 1 90.19 125 GLN B N 1
ATOM 2037 C CA . GLN B 1 125 ? 10.617 -1.82 -3.705 1 90.19 125 GLN B CA 1
ATOM 2038 C C . GLN B 1 125 ? 10.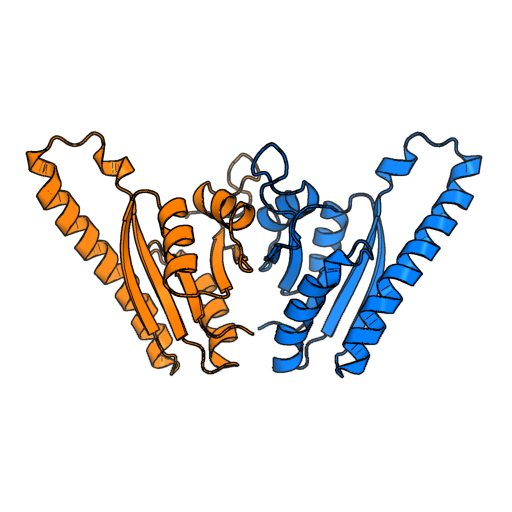242 -1.722 -5.18 1 90.19 125 GLN B C 1
ATOM 2040 O O . GLN B 1 125 ? 9.648 -0.733 -5.609 1 90.19 125 GLN B O 1
ATOM 2045 N N . LYS B 1 126 ? 10.625 -2.686 -5.902 1 91.88 126 LYS B N 1
ATOM 2046 C CA . LYS B 1 126 ? 10.359 -2.662 -7.336 1 91.88 126 LYS B CA 1
ATOM 2047 C C . LYS B 1 126 ? 8.859 -2.686 -7.613 1 91.88 126 LYS B C 1
ATOM 2049 O O . LYS B 1 126 ? 8.367 -1.959 -8.484 1 91.88 126 LYS B O 1
ATOM 205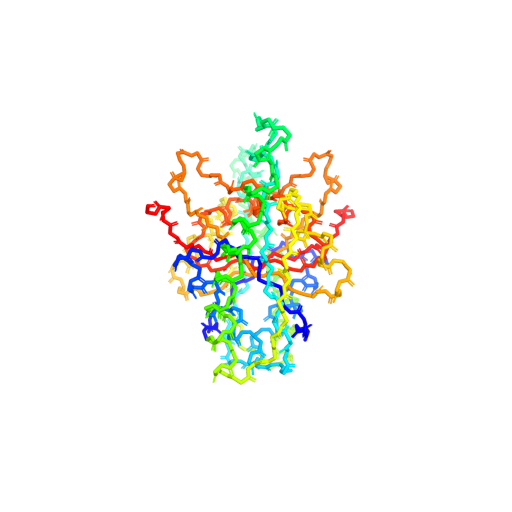4 N N . VAL B 1 127 ? 8.086 -3.457 -6.922 1 95.12 127 VAL B N 1
ATOM 2055 C CA . VAL B 1 127 ? 6.648 -3.576 -7.16 1 95.12 127 VAL B CA 1
ATOM 2056 C C . VAL B 1 127 ? 5.957 -2.262 -6.801 1 95.12 127 VAL B C 1
ATOM 2058 O O . VAL B 1 127 ? 5.152 -1.743 -7.582 1 95.12 127 VAL B O 1
ATOM 2061 N N . VAL B 1 128 ? 6.27 -1.676 -5.672 1 94.56 128 VAL B N 1
ATOM 2062 C CA . VAL B 1 128 ? 5.652 -0.42 -5.262 1 94.56 128 VAL B CA 1
ATOM 2063 C C . VAL B 1 128 ? 5.98 0.674 -6.277 1 94.56 128 VAL B C 1
ATOM 2065 O O . VAL B 1 128 ? 5.133 1.513 -6.59 1 94.56 128 VAL B O 1
ATOM 2068 N N . THR B 1 129 ? 7.191 0.62 -6.801 1 92.31 129 THR B N 1
ATOM 2069 C CA . THR B 1 129 ? 7.664 1.655 -7.715 1 92.31 129 THR B CA 1
ATOM 2070 C C . THR B 1 129 ? 7.031 1.494 -9.094 1 92.31 129 THR B C 1
ATOM 2072 O O . THR B 1 129 ? 6.672 2.482 -9.734 1 92.31 129 THR B O 1
ATOM 2075 N N . MET B 1 130 ? 6.809 0.234 -9.531 1 93.44 130 MET B N 1
ATOM 2076 C CA . MET B 1 130 ? 6.539 0.01 -10.945 1 93.44 130 MET B CA 1
ATOM 2077 C C . MET B 1 130 ? 5.086 -0.4 -11.164 1 93.44 130 MET B C 1
ATOM 2079 O O . MET B 1 130 ? 4.598 -0.391 -12.297 1 93.44 130 MET B O 1
ATOM 2083 N N . SER B 1 131 ? 4.418 -0.752 -10.125 1 95.81 131 SER B N 1
ATOM 2084 C CA . SER B 1 131 ? 3.059 -1.261 -10.297 1 95.81 131 SER B CA 1
ATOM 2085 C C . SER B 1 131 ? 2.131 -0.185 -10.852 1 95.81 131 SER B C 1
ATOM 2087 O O . SER B 1 131 ? 2.18 0.968 -10.414 1 95.81 131 SER B O 1
ATOM 2089 N N . ASP B 1 132 ? 1.234 -0.599 -11.727 1 94 132 ASP B N 1
ATOM 2090 C CA . ASP B 1 132 ? 0.206 0.288 -12.266 1 94 132 ASP B CA 1
ATOM 2091 C C . ASP B 1 132 ? -1.028 0.305 -11.367 1 94 132 ASP B C 1
ATOM 2093 O O . ASP B 1 132 ? -1.894 1.173 -11.508 1 94 132 ASP B O 1
ATOM 2097 N N . VAL B 1 133 ? -1.138 -0.67 -10.508 1 97.19 133 VAL B N 1
ATOM 2098 C CA . VAL B 1 133 ? -2.283 -0.76 -9.602 1 97.19 133 VAL B CA 1
ATOM 2099 C C . VAL B 1 133 ? -1.841 -0.467 -8.172 1 97.19 133 VAL B C 1
ATOM 2101 O O . VAL B 1 133 ? -0.65 -0.537 -7.859 1 97.19 133 VAL B O 1
ATOM 2104 N N . PRO B 1 134 ? -2.756 -0.177 -7.25 1 98.31 134 PRO B N 1
ATOM 2105 C CA . PRO B 1 134 ? -2.375 0.104 -5.863 1 98.31 134 PRO B CA 1
ATOM 2106 C C . PRO B 1 134 ? -1.682 -1.078 -5.191 1 98.31 134 PRO B C 1
ATOM 2108 O O . PRO B 1 134 ? -2.004 -2.232 -5.48 1 98.31 134 PRO B O 1
ATOM 2111 N N . VAL B 1 135 ? -0.707 -0.764 -4.355 1 98.44 135 VAL B N 1
ATOM 2112 C CA . VAL B 1 135 ? 0.023 -1.766 -3.586 1 98.44 135 VAL B CA 1
ATOM 2113 C C . VAL B 1 135 ? -0.131 -1.483 -2.094 1 98.44 135 VAL B C 1
ATOM 2115 O O . VAL B 1 135 ? 0.176 -0.383 -1.628 1 98.44 135 VAL B O 1
ATOM 2118 N N . LEU B 1 136 ? -0.683 -2.438 -1.397 1 98.69 136 LEU B N 1
ATOM 2119 C CA . LEU B 1 136 ? -0.744 -2.395 0.06 1 98.69 136 LEU B CA 1
ATOM 2120 C C . LEU B 1 136 ? 0.437 -3.137 0.675 1 98.69 136 LEU B C 1
ATOM 2122 O O . LEU B 1 136 ? 0.57 -4.352 0.503 1 98.69 136 LEU B O 1
ATOM 2126 N N . THR B 1 137 ? 1.296 -2.396 1.337 1 97.25 137 THR B N 1
ATOM 2127 C CA . THR B 1 137 ? 2.424 -3.01 2.029 1 97.25 137 THR B CA 1
ATOM 2128 C C . THR B 1 137 ? 2.105 -3.211 3.508 1 97.25 137 THR B C 1
ATOM 2130 O O . THR B 1 137 ? 1.551 -2.32 4.156 1 97.25 137 THR B O 1
ATOM 2133 N N . VAL B 1 138 ? 2.404 -4.383 3.973 1 96.81 138 VAL B N 1
ATOM 2134 C CA . VAL B 1 138 ? 2.197 -4.773 5.363 1 96.81 138 VAL B CA 1
ATOM 2135 C C . VAL B 1 138 ? 3.545 -5.07 6.02 1 96.81 138 VAL B C 1
ATOM 2137 O O . VAL B 1 138 ? 4.316 -5.895 5.527 1 96.81 138 VAL B O 1
ATOM 2140 N N . ASN B 1 139 ? 3.832 -4.344 7.094 1 92.5 139 ASN B N 1
ATOM 2141 C CA . ASN B 1 139 ? 5.047 -4.617 7.852 1 92.5 139 ASN B CA 1
ATOM 2142 C C . ASN B 1 139 ? 4.949 -5.938 8.609 1 92.5 139 ASN B C 1
ATOM 2144 O O . ASN B 1 139 ? 4.145 -6.074 9.531 1 92.5 139 ASN B O 1
ATOM 2148 N N . ILE B 1 140 ? 5.73 -6.906 8.227 1 89.31 140 ILE B N 1
ATOM 2149 C CA . ILE B 1 140 ? 5.621 -8.234 8.828 1 89.31 140 ILE B CA 1
ATOM 2150 C C . ILE B 1 140 ? 6.781 -8.461 9.789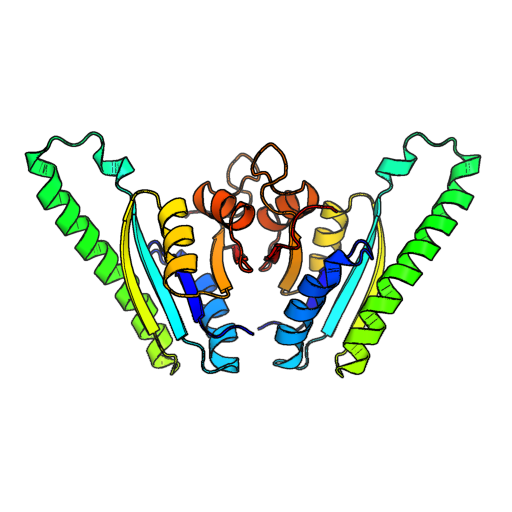 1 89.31 140 ILE B C 1
ATOM 2152 O O . ILE B 1 140 ? 7.012 -9.586 10.242 1 89.31 140 ILE B O 1
ATOM 2156 N N . GLY B 1 141 ? 7.316 -7.355 10.305 1 76.75 141 GLY B N 1
ATOM 2157 C CA . GLY B 1 141 ? 8.344 -7.434 11.336 1 76.75 141 GLY B CA 1
ATOM 2158 C C . GLY B 1 141 ? 9.68 -7.926 10.805 1 76.75 141 GLY B C 1
ATOM 2159 O O . GLY B 1 141 ? 9.875 -8.016 9.594 1 76.75 141 GLY B O 1
ATOM 2160 N N . GLU B 1 142 ? 10.664 -8.055 11.781 1 61.53 142 GLU B N 1
ATOM 2161 C CA . GLU B 1 142 ? 12.031 -8.469 11.461 1 61.53 142 GLU B CA 1
ATOM 2162 C C . GLU B 1 142 ? 12.07 -9.922 11 1 61.53 142 GLU B C 1
ATOM 2164 O O . GLU B 1 142 ? 11.234 -10.734 11.398 1 61.53 142 GLU B O 1
ATOM 2169 N N . ARG B 1 143 ? 12.719 -10.094 9.805 1 51.88 143 ARG B N 1
ATOM 2170 C CA . ARG B 1 143 ? 12.953 -11.484 9.422 1 51.88 143 ARG B CA 1
ATOM 2171 C C . ARG B 1 143 ? 13.477 -12.297 10.602 1 51.88 143 ARG B C 1
ATOM 2173 O O . ARG B 1 143 ? 14.375 -11.859 11.32 1 51.88 143 ARG B O 1
ATOM 2180 N N . THR B 1 144 ? 12.57 -13 11.336 1 40.22 144 THR B N 1
ATOM 2181 C CA . THR B 1 144 ? 13.156 -13.883 12.344 1 40.22 144 THR B CA 1
ATOM 2182 C C . THR B 1 144 ? 14.242 -14.758 11.727 1 40.22 144 THR B C 1
ATOM 2184 O O . THR B 1 144 ? 14.156 -15.133 10.555 1 40.22 144 THR B O 1
#

Nearest PDB structures (foldseek):
  1mjh-assembly1_B  TM=8.754E-01  e=1.612E-11  Methanocaldococcus jannaschii
  4r2l-assembly1_A-2  TM=7.783E-01  e=1.404E-09  Salmonella enterica subsp. enterica serovar Typhimurium str. LT2
  2dum-assembly1_A  TM=7.696E-01  e=1.802E-08  Pyrococcus horikoshii OT3
  3fg9-assembly2_D  TM=7.793E-01  e=2.817E-08  Lactiplantibacillus plantarum
  2dum-assembly2_C  TM=6.297E-01  e=3.200E-08  Pyrococcus horikoshii OT3

Radius of gyration: 20.45 Å; Cα contacts (8 Å, |Δi|>4): 572; chains: 2; bounding box: 46×71×35 Å

Organism: NCBI:txid1816183

Secondary structure (DSSP, 8-state):
--SEEEEEE---GGGHHHHHHHHHHHHTTTPEEEEEEEEEGGGGTTS-HHHHHHHHHHHHHHHHHHHHHHHHHHHHTT-EEEEEEEEE-HHHHHHHHHHHTT--EEEEEE--TTTTTS---HHHHHHHHH-SS-EEEEE--S--/--SEEEEEE---GGGHHHHHHHHHHHHTTTPEEEEEEEEEGGGGTTS-HHHHHHHHHHHHHHHHHHHHHHHHHHHHTT-EEEEEEEEE-HHHHHHHHHHHTT--EEEEEE--TTTTTS---HHHHHHHHH-SS-EEEEE--S--

Sequence (288 aa):
MYEDVLVPTDGSESMDAVVEHAADIAARRDATVHVLYVIDDRSFLTLQDGMKSDVEDELRAEGETATTSVTDRLERDGLAVRTEIRKGNPADEVLAYADEAGIDLVVMGTHGADYQRNMLGSVSQKVVTMSDVPVLTVNIGERTMYEDVLVPTDGSESMDAVVEHAADIAARRDATVHVLYVIDDRSFLTLQDGMKSDVEDELRAEGETATTSVTDRLERDGLAVRTEIRKGNPADEVLAYADEAGIDLVVMGTHGADYQRNMLGSVSQKVVTMSDVPVLTVNIGERT

Foldseek 3Di:
DFAEEEEEDQLDPLCVVLLVVSLVVCVVPLHEYEYEYEAECVVCVPPDPVVNVVVVVVSVVSQVNSRVVSVVVSVVVVHHYHYYYYYYHLLVVSQVCCVVVVGQEYGYEWAAPPPVHRDTPPNVVSCCVPHPHYYHYDHSYHPD/DFAEEEEEDQLDPLCVVLLVVSLVVCVVPLHEYEYEYEAECVVCVPPDPVVNVVVVVVVVVSQVNSVVVSVVVSVVVVHHYHYYYYYYHLLVVSQVCCVVVVGQEYGYEWAAPPPVHRDTPPNVVSCCVPHPHYYHYDHSYHPD